Protein AF-A0A258EBC6-F1 (afdb_monomer_lite)

Sequence (250 aa):
ALWIDGKTVDNSVLANYKAEDFDWFFQSGVKANARSERFPQPFQVHLYSPEYFEESFGPNSEMFRPRTNQDTITITQRMVTWMKDISRYPDPTTAFLQKNARYEKLKASPNASNPEVKSEIQRLFDELEEAYAKTPDNRKHRLPKPTPPQTSDSGKITFEPGLSEYVGSYANYQTQIKKSGFFSTLSQEEMRQLEKEFHALESRFAKLPLEEKMQTKRPSFPFAKLNQGNQVIYKKLADLTEEEKKSMVC

Structure (mmCIF, N/CA/C/O backbone):
data_AF-A0A258EBC6-F1
#
_entry.id   AF-A0A258EBC6-F1
#
loop_
_atom_site.group_PDB
_atom_site.id
_atom_site.type_symbol
_atom_site.label_atom_id
_atom_site.label_alt_id
_atom_site.label_comp_id
_atom_site.label_asym_id
_atom_site.label_entity_id
_atom_site.label_seq_id
_atom_site.pdbx_PDB_ins_code
_atom_site.Cartn_x
_atom_site.Cartn_y
_atom_site.Cartn_z
_atom_site.occupancy
_atom_site.B_iso_or_equiv
_atom_site.auth_seq_id
_atom_site.auth_comp_id
_atom_site.auth_asym_id
_atom_site.auth_atom_id
_atom_site.pdbx_PDB_model_num
ATOM 1 N N . ALA A 1 1 ? 3.630 -20.079 -23.103 1.00 86.06 1 ALA A N 1
ATOM 2 C CA . ALA A 1 1 ? 4.355 -20.296 -24.357 1.00 86.06 1 ALA A CA 1
ATOM 3 C C . ALA A 1 1 ? 5.346 -19.172 -24.438 1.00 86.06 1 ALA A C 1
ATOM 5 O O . ALA A 1 1 ? 4.992 -18.063 -24.037 1.00 86.06 1 ALA A O 1
ATOM 6 N N . LEU A 1 2 ? 6.555 -19.470 -24.882 1.00 89.50 2 LEU A N 1
ATOM 7 C CA . LEU A 1 2 ? 7.559 -18.461 -25.140 1.00 89.50 2 LEU A CA 1
ATOM 8 C C . LEU A 1 2 ? 7.609 -18.216 -26.643 1.00 89.50 2 LEU A C 1
ATOM 10 O O . LEU A 1 2 ? 7.609 -19.165 -27.428 1.00 89.50 2 LEU A O 1
ATOM 14 N N . TRP A 1 3 ? 7.619 -16.949 -27.019 1.00 92.88 3 TRP A N 1
ATOM 15 C CA . TRP A 1 3 ? 7.720 -16.506 -28.392 1.00 92.88 3 TRP A CA 1
ATOM 16 C C . TRP A 1 3 ? 8.898 -15.550 -28.512 1.00 92.88 3 TRP A C 1
ATOM 18 O O . TRP A 1 3 ? 9.017 -14.640 -27.697 1.00 92.88 3 TRP A O 1
ATOM 28 N N . ILE A 1 4 ? 9.739 -15.750 -29.519 1.00 93.69 4 ILE A N 1
ATOM 29 C CA . ILE A 1 4 ? 10.788 -14.811 -29.920 1.00 93.69 4 ILE A CA 1
ATOM 30 C C . ILE A 1 4 ? 10.488 -14.434 -31.366 1.00 93.69 4 ILE A C 1
ATOM 32 O O . ILE A 1 4 ? 10.328 -15.325 -32.201 1.00 93.69 4 ILE A O 1
ATOM 36 N N . ASP A 1 5 ? 10.331 -13.142 -31.639 1.00 92.50 5 ASP A N 1
ATOM 37 C CA . ASP A 1 5 ? 10.101 -12.596 -32.983 1.00 92.50 5 ASP A CA 1
ATOM 38 C C . ASP A 1 5 ? 8.970 -13.311 -33.744 1.00 92.50 5 ASP A C 1
ATOM 40 O O . ASP A 1 5 ? 9.115 -13.813 -34.859 1.00 92.50 5 ASP A O 1
ATOM 44 N N . GLY A 1 6 ? 7.830 -13.464 -33.061 1.00 90.00 6 GLY A N 1
ATOM 45 C CA . GLY A 1 6 ? 6.631 -14.107 -33.609 1.00 90.00 6 GLY A CA 1
ATOM 46 C C . GLY A 1 6 ? 6.690 -15.637 -33.708 1.00 90.00 6 GLY A C 1
ATOM 47 O O . GLY A 1 6 ? 5.694 -16.255 -34.086 1.00 90.00 6 GLY A O 1
ATOM 48 N N . LYS A 1 7 ? 7.799 -16.282 -33.320 1.00 93.50 7 LYS A N 1
ATOM 49 C CA . LYS A 1 7 ? 7.978 -17.743 -33.394 1.00 93.50 7 LYS A CA 1
ATOM 50 C C . LYS A 1 7 ? 7.970 -18.380 -32.014 1.00 93.50 7 LYS A C 1
ATOM 52 O O . LYS A 1 7 ? 8.639 -17.911 -31.100 1.00 93.50 7 LYS A O 1
ATOM 57 N N . THR A 1 8 ? 7.229 -19.474 -31.861 1.00 93.25 8 THR A N 1
ATOM 58 C CA . THR A 1 8 ? 7.239 -20.254 -30.618 1.00 93.25 8 THR A CA 1
ATOM 59 C C . THR A 1 8 ? 8.583 -20.955 -30.445 1.00 93.25 8 THR A C 1
ATOM 61 O O . THR A 1 8 ? 9.050 -21.613 -31.374 1.00 93.25 8 THR A O 1
ATOM 64 N N . VAL A 1 9 ? 9.157 -20.876 -29.248 1.00 92.56 9 VAL A N 1
ATOM 65 C CA . VAL A 1 9 ? 10.423 -21.529 -28.898 1.00 92.56 9 VAL A CA 1
ATOM 66 C C . VAL A 1 9 ? 10.327 -22.245 -27.551 1.00 92.56 9 VAL A C 1
ATOM 68 O O . VAL A 1 9 ? 9.478 -21.922 -26.716 1.00 92.56 9 VAL A O 1
ATOM 71 N N . ASP A 1 10 ? 11.223 -23.206 -27.334 1.00 90.19 10 ASP A N 1
ATOM 72 C CA . ASP A 1 10 ? 11.421 -23.825 -26.027 1.00 90.19 10 ASP A CA 1
ATOM 73 C C . ASP A 1 10 ? 12.186 -22.894 -25.085 1.00 90.19 10 ASP A C 1
ATOM 75 O O . ASP A 1 10 ? 13.059 -22.131 -25.498 1.00 90.19 10 ASP A O 1
ATOM 79 N N . ASN A 1 11 ? 11.913 -22.997 -23.783 1.00 86.38 11 ASN A N 1
ATOM 80 C CA . ASN A 1 11 ? 12.573 -22.159 -22.778 1.00 86.38 11 ASN A CA 1
ATOM 81 C C . ASN A 1 11 ? 14.100 -22.335 -22.752 1.00 86.38 11 ASN A C 1
ATOM 83 O O . ASN A 1 11 ? 14.804 -21.410 -22.357 1.00 86.38 11 ASN A O 1
ATOM 87 N N . SER A 1 12 ? 14.616 -23.498 -23.163 1.00 89.12 12 SER A N 1
ATOM 88 C CA . SER A 1 12 ? 16.058 -23.769 -23.232 1.00 89.12 12 SER A CA 1
ATOM 89 C C . SER A 1 12 ? 16.795 -22.813 -24.172 1.00 89.12 12 SER A C 1
ATOM 91 O O . SER A 1 12 ? 17.965 -22.518 -23.943 1.00 89.12 12 SER A O 1
ATOM 93 N N . VAL A 1 13 ? 16.104 -22.278 -25.183 1.00 90.69 13 VAL A N 1
ATOM 94 C CA . VAL A 1 13 ? 16.665 -21.329 -26.152 1.00 90.69 13 VAL A CA 1
ATOM 95 C C . VAL A 1 13 ? 17.112 -20.031 -25.474 1.00 90.69 13 VAL A C 1
ATOM 97 O O . VAL A 1 13 ? 18.090 -19.434 -25.916 1.00 90.69 13 VAL A O 1
ATOM 100 N N . LEU A 1 14 ? 16.479 -19.635 -24.360 1.00 84.38 14 LEU A N 1
ATOM 101 C CA . LEU A 1 14 ? 16.830 -18.420 -23.614 1.00 84.38 14 LEU A CA 1
ATOM 102 C C . LEU A 1 14 ? 18.250 -18.430 -23.045 1.00 84.38 14 LEU A C 1
ATOM 104 O O . LEU A 1 14 ? 18.789 -17.363 -22.787 1.00 84.38 14 LEU A O 1
ATOM 108 N N . ALA A 1 15 ? 18.875 -19.599 -22.873 1.00 89.69 15 ALA A N 1
ATOM 109 C CA . ALA A 1 15 ? 20.257 -19.682 -22.398 1.00 89.69 15 ALA A CA 1
ATOM 110 C C . ALA A 1 15 ? 21.263 -19.012 -23.354 1.00 89.69 15 ALA A C 1
ATOM 112 O O . ALA A 1 15 ? 22.367 -18.670 -22.937 1.00 89.69 15 ALA A O 1
ATOM 113 N N . ASN A 1 16 ? 20.877 -18.817 -24.619 1.00 93.19 16 ASN A N 1
ATOM 114 C CA . ASN A 1 16 ? 21.706 -18.185 -25.643 1.00 93.19 16 ASN A CA 1
ATOM 115 C C . ASN A 1 16 ? 21.486 -16.670 -25.760 1.00 93.19 16 ASN A C 1
ATOM 117 O O . ASN A 1 16 ? 22.153 -16.039 -26.572 1.00 93.19 16 ASN A O 1
ATOM 121 N N . TYR A 1 17 ? 20.561 -16.103 -24.982 1.00 86.12 17 TYR A N 1
ATOM 122 C CA . TYR A 1 17 ? 20.184 -14.696 -25.062 1.00 86.12 17 TYR A CA 1
ATOM 123 C C . TYR A 1 17 ? 20.445 -13.979 -23.743 1.00 86.12 17 TYR A C 1
ATOM 125 O O . TYR A 1 17 ? 20.342 -14.548 -22.653 1.00 86.12 17 TYR A O 1
ATOM 133 N N . LYS A 1 18 ? 20.737 -12.690 -23.847 1.00 83.06 18 LYS A N 1
ATOM 134 C CA . LYS A 1 18 ? 20.784 -11.749 -22.738 1.00 83.06 18 LYS A CA 1
ATOM 135 C C . LYS A 1 18 ? 19.560 -10.842 -22.766 1.00 83.06 18 LYS A C 1
ATOM 137 O O . LYS A 1 18 ? 18.815 -10.778 -23.741 1.00 83.06 18 LYS A O 1
ATOM 142 N N . ALA A 1 19 ? 19.333 -10.131 -21.667 1.00 79.31 19 ALA A N 1
ATOM 143 C CA . ALA A 1 19 ? 18.192 -9.230 -21.563 1.00 79.31 19 ALA A CA 1
ATOM 144 C C . ALA A 1 19 ? 18.291 -8.050 -22.543 1.00 79.31 19 ALA A C 1
ATOM 146 O O . ALA A 1 19 ? 17.256 -7.489 -22.896 1.00 79.31 19 ALA A O 1
ATOM 147 N N . GLU A 1 20 ? 19.504 -7.675 -22.949 1.00 78.50 20 GLU A N 1
ATOM 148 C CA . GLU A 1 20 ? 19.794 -6.590 -23.888 1.00 78.50 20 GLU A CA 1
ATOM 149 C C . GLU A 1 20 ? 19.540 -6.981 -25.349 1.00 78.50 20 GLU A C 1
ATOM 151 O O . GLU A 1 20 ? 19.436 -6.100 -26.192 1.00 78.50 20 GLU A O 1
ATOM 156 N N . ASP A 1 21 ? 19.380 -8.274 -25.646 1.00 85.50 21 ASP A N 1
ATOM 157 C CA . ASP A 1 21 ? 19.069 -8.751 -27.001 1.00 85.50 21 ASP A CA 1
ATOM 158 C C . ASP A 1 21 ? 17.602 -8.491 -27.394 1.00 85.50 21 ASP A C 1
ATOM 160 O O . ASP A 1 21 ? 17.180 -8.814 -28.504 1.00 85.50 21 ASP A O 1
ATOM 164 N N . PHE A 1 22 ? 16.807 -7.925 -26.479 1.00 86.31 22 PHE A N 1
ATOM 165 C CA . PHE A 1 22 ? 15.384 -7.674 -26.669 1.00 86.31 22 PHE A CA 1
ATOM 166 C C . PHE A 1 22 ? 15.009 -6.235 -26.307 1.00 86.31 22 PHE A C 1
ATOM 168 O O . PHE A 1 22 ? 15.056 -5.841 -25.136 1.00 86.31 22 PHE A O 1
ATOM 175 N N . ASP A 1 23 ? 14.503 -5.492 -27.286 1.00 81.12 23 ASP A N 1
ATOM 176 C CA . ASP A 1 23 ? 13.985 -4.134 -27.089 1.00 81.12 23 ASP A CA 1
ATOM 177 C C . ASP A 1 23 ? 12.618 -4.134 -26.411 1.00 81.12 23 ASP A C 1
ATOM 179 O O . ASP A 1 23 ? 12.235 -3.164 -25.752 1.00 81.12 23 ASP A O 1
ATOM 183 N N . TRP A 1 24 ? 11.877 -5.240 -26.523 1.00 78.94 24 TRP A N 1
ATOM 184 C CA . TRP A 1 24 ? 10.537 -5.337 -25.967 1.00 78.94 24 TRP A CA 1
ATOM 185 C C . TRP A 1 24 ? 10.175 -6.762 -25.550 1.00 78.94 24 TRP A C 1
ATOM 187 O O . TRP A 1 24 ? 10.708 -7.751 -26.051 1.00 78.94 24 TRP A O 1
ATOM 197 N N . PHE A 1 25 ? 9.228 -6.875 -24.623 1.00 84.38 25 PHE A N 1
ATOM 198 C CA . PHE A 1 25 ? 8.584 -8.142 -24.297 1.00 84.38 25 PHE A CA 1
ATOM 199 C C . PHE A 1 25 ? 7.078 -7.955 -24.124 1.00 84.38 25 PHE A C 1
ATOM 201 O O . PHE A 1 25 ? 6.580 -6.850 -24.080 1.00 84.38 25 PHE A O 1
ATOM 208 N N . PHE A 1 26 ? 6.290 -9.009 -24.044 1.00 79.12 26 PHE A N 1
ATOM 209 C CA . PHE A 1 26 ? 4.871 -8.890 -23.745 1.00 79.12 26 PHE A CA 1
ATOM 210 C C . PHE A 1 26 ? 4.415 -10.155 -23.053 1.00 79.12 26 PHE A C 1
ATOM 212 O O . PHE A 1 26 ? 4.565 -11.245 -23.597 1.00 79.12 26 PHE A O 1
ATOM 219 N N . GLN A 1 27 ? 3.843 -10.019 -21.861 1.00 80.75 27 GLN A N 1
ATOM 220 C CA . GLN A 1 27 ? 3.283 -11.141 -21.125 1.00 80.75 27 GLN A CA 1
ATOM 221 C C . GLN A 1 27 ? 1.769 -10.988 -21.012 1.00 80.75 27 GLN A C 1
ATOM 223 O O . GLN A 1 27 ? 1.268 -9.949 -20.585 1.00 80.75 27 GLN A O 1
ATOM 228 N N . SER A 1 28 ? 1.031 -12.049 -21.332 1.00 81.44 28 SER A N 1
ATOM 229 C CA . SER A 1 28 ? -0.420 -12.082 -21.145 1.00 81.44 28 SER A CA 1
ATOM 230 C C . SER A 1 28 ? -0.912 -13.413 -20.591 1.00 81.44 28 SER A C 1
ATOM 232 O O . SER A 1 28 ? -0.311 -14.472 -20.788 1.00 81.44 28 SER A O 1
ATOM 234 N N . GLY A 1 29 ? -2.016 -13.347 -19.845 1.00 83.94 29 GLY A N 1
ATOM 235 C CA . GLY A 1 29 ? -2.725 -14.526 -19.363 1.00 83.94 29 GLY A CA 1
ATOM 236 C C . GLY A 1 29 ? -3.501 -15.202 -20.491 1.00 83.94 29 GLY A C 1
ATOM 237 O O . GLY A 1 29 ? -4.226 -14.547 -21.236 1.00 83.94 29 GLY A O 1
ATOM 238 N N . VAL A 1 30 ? -3.391 -16.524 -20.580 1.00 85.62 30 VAL A N 1
ATOM 239 C CA . VAL A 1 30 ? -4.144 -17.363 -21.515 1.00 85.62 30 VAL A CA 1
ATOM 240 C C . VAL A 1 30 ? -5.349 -17.936 -20.772 1.00 85.62 30 VAL A C 1
ATOM 242 O O . VAL A 1 30 ? -5.200 -18.660 -19.778 1.00 85.62 30 VAL A O 1
ATOM 245 N N . LYS A 1 31 ? -6.562 -17.606 -21.229 1.00 85.62 31 LYS A N 1
ATOM 246 C CA . LYS A 1 31 ? -7.809 -18.133 -20.648 1.00 85.62 31 LYS A CA 1
ATOM 247 C C . LYS A 1 31 ? -7.882 -19.651 -20.815 1.00 85.62 31 LYS A C 1
ATOM 249 O O . LYS A 1 31 ? -7.346 -20.187 -21.777 1.00 85.62 31 LYS A O 1
ATOM 254 N N . ALA A 1 32 ? -8.554 -20.340 -19.891 1.00 89.81 32 ALA A N 1
ATOM 255 C CA . ALA A 1 32 ? -8.614 -21.805 -19.871 1.00 89.81 32 ALA A CA 1
ATOM 256 C C . ALA A 1 32 ? -9.098 -22.413 -21.201 1.00 89.81 32 ALA A C 1
ATOM 258 O O . ALA A 1 32 ? -8.539 -23.403 -21.653 1.00 89.81 32 ALA A O 1
ATOM 259 N N . ASN A 1 33 ? -10.065 -21.773 -21.862 1.00 91.31 33 ASN A N 1
ATOM 260 C CA . ASN A 1 33 ? -10.618 -22.203 -23.148 1.00 91.31 33 ASN A CA 1
ATOM 261 C C . ASN A 1 33 ? -9.701 -21.952 -24.363 1.00 91.31 33 ASN A C 1
ATOM 263 O O . ASN A 1 33 ? -10.009 -22.427 -25.448 1.00 91.31 33 ASN A O 1
ATOM 267 N N . ALA A 1 34 ? -8.613 -21.193 -24.203 1.00 85.50 34 ALA A N 1
ATOM 268 C CA . ALA A 1 34 ? -7.622 -20.920 -25.248 1.00 85.50 34 ALA A CA 1
ATOM 269 C C . ALA A 1 34 ? -6.330 -21.744 -25.070 1.00 85.50 34 ALA A C 1
ATOM 271 O O . ALA A 1 34 ? -5.368 -21.561 -25.813 1.00 85.50 34 ALA A O 1
ATOM 272 N N . ARG A 1 35 ? -6.289 -22.630 -24.066 1.00 92.62 35 ARG A N 1
ATOM 273 C CA . ARG A 1 35 ? -5.168 -23.544 -23.818 1.00 92.62 35 ARG A CA 1
ATOM 274 C C . ARG A 1 35 ? -5.396 -24.836 -24.590 1.00 92.62 35 ARG A C 1
ATOM 276 O O . ARG A 1 35 ? -6.522 -25.316 -24.679 1.00 92.62 35 ARG A O 1
ATOM 283 N N . SER A 1 36 ? -4.323 -25.400 -25.123 1.00 90.62 36 SER A N 1
ATOM 284 C CA . SER A 1 36 ? -4.338 -26.674 -25.845 1.00 90.62 36 SER A CA 1
ATOM 285 C C . SER A 1 36 ? -3.335 -27.642 -25.232 1.00 90.62 36 SER A C 1
ATOM 287 O O . SER A 1 36 ? -2.522 -27.245 -24.401 1.00 90.62 36 SER A O 1
ATOM 289 N N . GLU A 1 37 ? -3.350 -28.902 -25.663 1.00 89.38 37 GLU A N 1
ATOM 290 C CA . GLU A 1 37 ? -2.349 -29.893 -25.243 1.00 89.38 37 GLU A CA 1
ATOM 291 C C . GLU A 1 37 ? -0.919 -29.434 -25.568 1.00 89.38 37 GLU A C 1
ATOM 293 O O . GLU A 1 37 ? -0.007 -29.591 -24.762 1.00 89.38 37 GLU A O 1
ATOM 298 N N . ARG A 1 38 ? -0.744 -28.758 -26.710 1.00 87.19 38 ARG A N 1
ATOM 299 C CA . ARG A 1 38 ? 0.530 -28.152 -27.116 1.00 87.19 38 ARG A CA 1
ATOM 300 C C . ARG A 1 38 ? 0.898 -26.915 -26.290 1.00 87.19 38 ARG A C 1
ATOM 302 O O . ARG A 1 38 ? 2.076 -26.622 -26.119 1.00 87.19 38 ARG A O 1
ATOM 309 N N . PHE A 1 39 ? -0.091 -26.173 -25.793 1.00 89.31 39 PHE A N 1
ATOM 310 C CA . PHE A 1 39 ? 0.099 -24.931 -25.042 1.00 89.31 39 PHE A CA 1
ATOM 311 C C . PHE A 1 39 ? -0.750 -24.909 -23.760 1.00 89.31 39 PHE A C 1
ATOM 313 O O . PHE A 1 39 ? -1.681 -24.102 -23.653 1.00 89.31 39 PHE A O 1
ATOM 320 N N . PRO A 1 40 ? -0.445 -25.773 -22.772 1.00 88.88 40 PRO A N 1
ATOM 321 C CA . PRO A 1 40 ? -1.291 -25.954 -21.591 1.00 88.88 40 PRO A CA 1
ATOM 322 C C . PRO A 1 40 ? -1.120 -24.840 -20.550 1.00 88.88 40 PRO A C 1
ATOM 324 O O . PRO A 1 40 ? -1.917 -24.701 -19.622 1.00 88.88 40 PRO A O 1
ATOM 327 N N . GLN A 1 41 ? -0.059 -24.047 -20.667 1.00 86.06 41 GLN A N 1
ATOM 328 C CA . GLN A 1 41 ? 0.324 -23.067 -19.661 1.00 86.06 41 GLN A CA 1
ATOM 329 C C . GLN A 1 41 ? -0.633 -21.856 -19.573 1.00 86.06 41 GLN A C 1
ATOM 331 O O . GLN A 1 41 ? -1.173 -21.399 -20.583 1.00 86.06 41 GLN A O 1
ATOM 336 N N . PRO A 1 42 ? -0.787 -21.259 -18.377 1.00 87.50 42 PRO A N 1
ATOM 337 C CA . PRO A 1 42 ? -1.703 -20.143 -18.140 1.00 87.50 42 PRO A CA 1
ATOM 338 C C . PRO A 1 42 ? -1.202 -18.779 -18.625 1.00 87.50 42 PRO A C 1
ATOM 340 O O . PRO A 1 42 ? -1.961 -17.815 -18.561 1.00 87.50 42 PRO A O 1
ATOM 343 N N . PHE A 1 43 ? 0.041 -18.682 -19.100 1.00 86.81 43 PHE A N 1
ATOM 344 C CA . PHE A 1 43 ? 0.646 -17.434 -19.563 1.00 86.81 43 PHE A CA 1
ATOM 345 C C . PHE A 1 43 ? 1.411 -17.631 -20.871 1.00 86.81 43 PHE A C 1
ATOM 347 O O . PHE A 1 43 ? 1.982 -18.694 -21.139 1.00 86.81 43 PHE A O 1
ATOM 354 N N . GLN A 1 44 ? 1.467 -16.575 -21.668 1.00 87.56 44 GLN A N 1
ATOM 355 C CA . GLN A 1 44 ? 2.345 -16.475 -22.823 1.00 87.56 44 GLN A CA 1
ATOM 356 C C . GLN A 1 44 ? 3.237 -15.249 -22.703 1.00 87.56 44 GLN A C 1
ATOM 358 O O . GLN A 1 44 ? 2.819 -14.234 -22.146 1.00 87.56 44 GLN A O 1
ATOM 363 N N . VAL A 1 45 ? 4.464 -15.385 -23.195 1.00 88.50 45 VAL A N 1
ATOM 364 C CA . VAL A 1 45 ? 5.495 -14.353 -23.203 1.00 88.50 45 VAL A CA 1
ATOM 365 C C . VAL A 1 45 ? 5.998 -14.223 -24.629 1.00 88.50 45 VAL A C 1
ATOM 367 O O . VAL A 1 45 ? 6.336 -15.227 -25.246 1.00 88.50 45 VAL A O 1
ATOM 370 N N . HIS A 1 46 ? 6.043 -13.000 -25.131 1.00 89.25 46 HIS A N 1
ATOM 371 C CA . HIS A 1 46 ? 6.650 -12.635 -26.400 1.00 89.25 46 HIS A CA 1
ATOM 372 C C . HIS A 1 46 ? 7.875 -11.779 -26.109 1.00 89.25 46 HIS A C 1
ATOM 374 O O . HIS A 1 46 ? 7.811 -10.919 -25.240 1.00 89.25 46 HIS A O 1
ATOM 380 N N . LEU A 1 47 ? 8.969 -12.025 -26.805 1.00 89.12 47 LEU A N 1
ATOM 381 C CA . LEU A 1 47 ? 10.205 -11.258 -26.775 1.00 89.12 47 LEU A CA 1
ATOM 382 C C . LEU A 1 47 ? 10.447 -10.747 -28.194 1.00 89.12 47 LEU A C 1
ATOM 384 O O . LEU A 1 47 ? 10.210 -11.486 -29.152 1.00 89.12 47 LEU A O 1
ATOM 388 N N . TYR A 1 48 ? 10.865 -9.493 -28.311 1.00 87.94 48 TYR A N 1
ATOM 389 C CA . TYR A 1 48 ? 11.078 -8.818 -29.586 1.00 87.94 48 TYR A CA 1
ATOM 390 C C . TYR A 1 48 ? 12.518 -8.330 -29.631 1.00 87.94 48 TYR A C 1
ATOM 392 O O . TYR A 1 48 ? 12.928 -7.544 -28.770 1.00 87.94 48 TYR A O 1
ATOM 400 N N . SER A 1 49 ? 13.274 -8.810 -30.612 1.00 89.50 49 SER A N 1
ATOM 401 C CA . SER A 1 49 ? 14.576 -8.251 -30.957 1.00 89.50 49 SER A CA 1
ATOM 402 C C . SER A 1 49 ? 14.419 -6.823 -31.501 1.00 89.50 49 SER A C 1
ATOM 404 O O . SER A 1 49 ? 13.322 -6.457 -31.935 1.00 89.50 49 SER A O 1
ATOM 406 N N . PRO A 1 50 ? 15.484 -6.005 -31.493 1.00 83.81 50 PRO A N 1
ATOM 407 C CA . PRO A 1 50 ? 15.432 -4.643 -32.023 1.00 83.81 50 PRO A CA 1
ATOM 408 C C . PRO A 1 50 ? 14.911 -4.572 -33.462 1.00 83.81 50 PRO A C 1
ATOM 410 O O . PRO A 1 50 ? 13.998 -3.809 -33.762 1.00 83.81 50 PRO A O 1
ATOM 413 N N . GLU A 1 51 ? 15.436 -5.431 -34.341 1.00 86.62 51 GLU A N 1
ATOM 414 C CA . GLU A 1 51 ? 15.049 -5.474 -35.756 1.00 86.62 51 GLU A CA 1
ATOM 415 C C . GLU A 1 51 ? 13.570 -5.833 -35.923 1.00 86.62 51 GLU A C 1
ATOM 417 O O . GLU A 1 51 ? 12.841 -5.171 -36.658 1.00 86.62 51 GLU A O 1
ATOM 422 N N . TYR A 1 52 ? 13.104 -6.852 -35.199 1.00 87.19 52 TYR A N 1
ATOM 423 C CA . TYR A 1 52 ? 11.722 -7.304 -35.301 1.00 87.19 52 TYR A CA 1
ATOM 424 C C . TYR A 1 52 ? 10.734 -6.341 -34.629 1.00 87.19 52 TYR A C 1
ATOM 426 O O . TYR A 1 52 ? 9.593 -6.210 -35.075 1.00 87.19 52 TYR A O 1
ATOM 434 N N . PHE A 1 53 ? 11.146 -5.657 -33.558 1.00 84.31 53 PHE A N 1
ATOM 435 C CA . PHE A 1 53 ? 10.363 -4.591 -32.934 1.00 84.31 53 PHE A CA 1
ATOM 436 C C . PHE A 1 53 ? 10.169 -3.427 -33.908 1.00 84.31 53 PHE A C 1
ATOM 438 O O . PHE A 1 53 ? 9.040 -2.984 -34.122 1.00 84.31 53 PHE A O 1
ATOM 445 N N . GLU A 1 54 ? 11.254 -2.990 -34.540 1.00 81.56 54 GLU A N 1
ATOM 446 C CA . GLU A 1 54 ? 11.248 -1.939 -35.551 1.00 81.56 54 GLU A CA 1
ATOM 447 C C . GLU A 1 54 ? 10.372 -2.318 -36.755 1.00 81.56 54 GLU A C 1
ATOM 449 O O . GLU A 1 54 ? 9.532 -1.531 -37.181 1.00 81.56 54 GLU A O 1
ATOM 454 N N . GLU A 1 55 ? 10.480 -3.550 -37.259 1.00 85.50 55 GLU A N 1
ATOM 455 C CA . GLU A 1 55 ? 9.625 -4.052 -38.342 1.00 85.50 55 GLU A CA 1
ATOM 456 C C . GLU A 1 55 ? 8.141 -4.113 -37.934 1.00 85.50 55 GLU A C 1
ATOM 458 O O . GLU A 1 55 ? 7.258 -3.730 -38.704 1.00 85.50 55 GLU A O 1
ATOM 463 N N . SER A 1 56 ? 7.855 -4.585 -36.716 1.00 82.06 56 SER A N 1
ATOM 464 C CA . SER A 1 56 ? 6.484 -4.818 -36.241 1.00 82.06 56 SER A CA 1
ATOM 465 C C . SER A 1 56 ? 5.751 -3.538 -35.836 1.00 82.06 56 SER A C 1
ATOM 467 O O . SER A 1 56 ? 4.524 -3.478 -35.947 1.00 82.06 56 SER A O 1
ATOM 469 N N . PHE A 1 57 ? 6.471 -2.538 -35.318 1.00 80.12 57 PHE A N 1
ATOM 470 C CA . PHE A 1 57 ? 5.880 -1.352 -34.689 1.00 80.12 57 PHE A CA 1
ATOM 471 C C . PHE A 1 57 ? 6.368 -0.020 -35.286 1.00 80.12 57 PHE A C 1
ATOM 473 O O . PHE A 1 57 ? 5.648 0.977 -35.204 1.00 80.12 57 P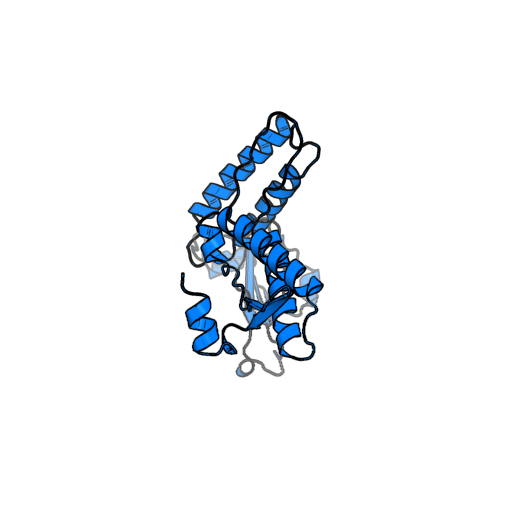HE A O 1
ATOM 480 N N . GLY A 1 58 ? 7.530 -0.000 -35.940 1.00 70.38 58 GLY A N 1
ATOM 481 C CA . GLY A 1 58 ? 8.118 1.170 -36.593 1.00 70.38 58 GLY A CA 1
ATOM 482 C C . GLY A 1 58 ? 8.955 2.079 -35.675 1.00 70.38 58 GLY A C 1
ATOM 483 O O . GLY A 1 58 ? 8.802 2.041 -34.449 1.00 70.38 58 GLY A O 1
ATOM 484 N N . PRO A 1 59 ? 9.741 3.004 -36.266 1.00 55.62 59 PRO A N 1
ATOM 485 C CA . PRO A 1 59 ? 10.764 3.805 -35.564 1.00 55.62 59 PRO A CA 1
ATOM 486 C C . PRO A 1 59 ? 10.189 4.827 -34.589 1.00 55.62 59 PRO A C 1
ATOM 488 O O . PRO A 1 59 ? 10.894 5.384 -33.750 1.00 55.62 59 PRO A O 1
ATOM 491 N N . ASN A 1 60 ? 8.895 5.111 -34.731 1.00 54.34 60 ASN A N 1
ATOM 492 C CA . ASN A 1 60 ? 8.164 6.131 -33.990 1.00 54.34 60 ASN A CA 1
ATOM 493 C C . ASN A 1 60 ? 6.917 5.550 -33.313 1.00 54.34 60 ASN A C 1
ATOM 495 O O . ASN A 1 60 ? 5.945 6.274 -33.101 1.00 54.34 60 ASN A O 1
ATOM 499 N N . SER A 1 61 ? 6.902 4.246 -33.019 1.00 56.28 61 SER A N 1
ATOM 500 C CA . SER A 1 61 ? 5.778 3.630 -32.316 1.00 56.28 61 SER A CA 1
ATOM 501 C C . SER A 1 61 ? 5.512 4.344 -30.984 1.00 56.28 61 SER A C 1
ATOM 503 O O . SER A 1 61 ? 6.298 4.259 -30.040 1.00 56.28 61 SER A O 1
ATOM 505 N N . GLU A 1 62 ? 4.372 5.034 -30.876 1.00 47.78 62 GLU A N 1
ATOM 506 C CA . GLU A 1 62 ? 3.880 5.573 -29.597 1.00 47.78 62 GLU A CA 1
ATOM 507 C C . GLU A 1 62 ? 3.432 4.455 -28.642 1.00 47.78 62 GLU A C 1
ATOM 509 O O . GLU A 1 62 ? 3.298 4.665 -27.430 1.00 47.78 62 GLU A O 1
ATOM 514 N N . MET A 1 63 ? 3.233 3.246 -29.178 1.00 48.34 63 MET A N 1
ATOM 515 C CA . MET A 1 63 ? 3.034 2.025 -28.412 1.00 48.34 63 MET A CA 1
ATOM 516 C C . MET A 1 63 ? 4.382 1.599 -27.828 1.00 48.34 63 MET A C 1
ATOM 518 O O . MET A 1 63 ? 5.039 0.682 -28.309 1.00 48.34 63 MET A O 1
ATOM 522 N N . PHE A 1 64 ? 4.706 2.268 -26.721 1.00 58.50 64 PHE A N 1
ATOM 523 C CA . PHE A 1 64 ? 5.714 1.927 -25.727 1.00 58.50 64 PHE A CA 1
ATOM 524 C C . PHE A 1 64 ? 7.184 2.190 -26.105 1.00 58.50 64 PHE A C 1
ATOM 526 O O . PHE A 1 64 ? 7.653 1.883 -27.191 1.00 58.50 64 PHE A O 1
ATOM 533 N N . ARG A 1 65 ? 7.930 2.785 -25.162 1.00 59.72 65 ARG A N 1
ATOM 534 C CA . ARG A 1 65 ? 9.341 3.156 -25.353 1.00 59.72 65 ARG A CA 1
ATOM 535 C C . ARG A 1 65 ? 10.218 1.892 -25.411 1.00 59.72 65 ARG A C 1
ATOM 537 O O . ARG A 1 65 ? 10.075 1.080 -24.491 1.00 59.72 65 ARG A O 1
ATOM 544 N N . PRO A 1 66 ? 11.127 1.756 -26.398 1.00 62.62 66 PRO A N 1
ATOM 545 C CA . PRO A 1 66 ? 12.057 0.632 -26.464 1.00 62.62 66 PRO A CA 1
ATOM 546 C C . PRO A 1 66 ? 12.926 0.578 -25.204 1.00 62.62 66 PRO A C 1
ATOM 548 O O . PRO A 1 66 ? 13.235 1.612 -24.596 1.00 62.62 66 PRO A O 1
ATOM 551 N N . ARG A 1 67 ? 13.268 -0.640 -24.776 1.00 63.50 67 ARG A N 1
ATOM 552 C CA . ARG A 1 67 ? 14.124 -0.862 -23.609 1.00 63.50 67 ARG A CA 1
ATOM 553 C C . ARG A 1 67 ? 15.527 -0.329 -23.871 1.00 63.50 67 ARG A C 1
ATOM 555 O O . ARG A 1 67 ? 16.039 -0.346 -24.981 1.00 63.50 67 ARG A O 1
ATOM 562 N N . THR A 1 68 ? 16.157 0.146 -22.811 1.00 63.62 68 THR A N 1
ATOM 563 C CA . THR A 1 68 ? 17.569 0.517 -22.796 1.00 63.62 68 THR A CA 1
ATOM 564 C C . THR A 1 68 ? 18.397 -0.630 -22.230 1.00 63.62 68 THR A C 1
ATOM 566 O O . THR A 1 68 ? 17.890 -1.485 -21.502 1.00 63.62 68 THR A O 1
ATOM 569 N N . ASN A 1 69 ? 19.708 -0.594 -22.465 1.00 62.31 69 ASN A N 1
ATOM 570 C CA . ASN A 1 69 ? 20.687 -1.506 -21.857 1.00 62.31 69 ASN A CA 1
ATOM 571 C C . ASN A 1 69 ? 20.707 -1.486 -20.317 1.00 62.31 69 ASN A C 1
ATOM 573 O O . ASN A 1 69 ? 21.445 -2.242 -19.693 1.00 62.31 69 ASN A O 1
ATOM 577 N N . GLN A 1 70 ? 19.952 -0.584 -19.696 1.00 56.56 70 GLN A N 1
ATOM 578 C CA . GLN A 1 70 ? 19.848 -0.497 -18.259 1.00 56.56 70 GLN A CA 1
ATOM 579 C C . GLN A 1 70 ? 18.621 -1.244 -17.701 1.00 56.56 70 GLN A C 1
ATOM 581 O O . GLN A 1 70 ? 18.580 -1.523 -16.505 1.00 56.56 70 GLN A O 1
ATOM 586 N N . ASP A 1 71 ? 17.637 -1.576 -18.536 1.00 56.91 71 ASP A N 1
ATOM 587 C CA . ASP A 1 71 ? 16.393 -2.220 -18.117 1.00 56.91 71 ASP A CA 1
ATOM 588 C C . ASP A 1 71 ? 16.558 -3.736 -17.943 1.00 56.91 71 ASP A C 1
ATOM 590 O O . ASP A 1 71 ? 17.221 -4.393 -18.739 1.00 56.91 71 ASP A O 1
ATOM 594 N N . THR A 1 72 ? 15.860 -4.335 -16.978 1.00 60.03 72 THR A N 1
ATOM 595 C CA . THR A 1 72 ? 15.800 -5.798 -16.783 1.00 60.03 72 THR A CA 1
ATOM 596 C C . THR A 1 72 ? 14.440 -6.393 -17.186 1.00 60.03 72 THR A C 1
ATOM 598 O O . THR A 1 72 ? 13.393 -5.769 -16.997 1.00 60.03 72 THR A O 1
ATOM 601 N N . ILE A 1 73 ? 14.424 -7.618 -17.737 1.00 64.75 73 ILE A N 1
ATOM 602 C CA . ILE A 1 73 ? 13.183 -8.388 -17.958 1.00 64.75 73 ILE A CA 1
ATOM 603 C C . ILE A 1 73 ? 12.931 -9.263 -16.731 1.00 64.75 73 ILE A C 1
ATOM 605 O O . ILE A 1 73 ? 13.696 -10.185 -16.458 1.00 64.75 73 ILE A O 1
ATOM 609 N N . THR A 1 74 ? 11.828 -9.024 -16.019 1.00 61.72 74 THR A N 1
ATOM 610 C CA . THR A 1 74 ? 11.368 -9.916 -14.943 1.00 61.72 74 THR A CA 1
ATOM 611 C C . THR A 1 74 ? 10.022 -10.530 -15.315 1.00 61.72 74 THR A C 1
ATOM 613 O O . THR A 1 74 ? 8.999 -9.847 -15.328 1.00 61.72 74 THR A O 1
ATOM 616 N N . ILE A 1 75 ? 10.009 -11.836 -15.588 1.00 63.16 75 ILE A N 1
ATOM 617 C CA . ILE A 1 75 ? 8.786 -12.594 -15.885 1.00 63.16 75 ILE A CA 1
ATOM 618 C C . ILE A 1 75 ? 8.177 -13.055 -14.555 1.00 63.16 75 ILE A C 1
ATOM 620 O O . ILE A 1 75 ? 8.788 -13.836 -13.828 1.00 63.16 75 ILE A O 1
ATOM 624 N N . THR A 1 76 ? 6.974 -12.583 -14.213 1.00 57.38 76 THR A N 1
ATOM 625 C CA . THR A 1 76 ? 6.301 -12.948 -12.948 1.00 57.38 76 THR A CA 1
ATOM 626 C C . THR A 1 76 ? 5.000 -13.698 -13.207 1.00 57.38 76 THR A C 1
ATOM 628 O O . THR A 1 76 ? 4.346 -13.489 -14.219 1.00 57.38 76 THR A O 1
ATOM 631 N N . GLN A 1 77 ? 4.553 -14.546 -12.278 1.00 55.44 77 GLN A N 1
ATOM 632 C CA . GLN A 1 77 ? 3.265 -15.253 -12.406 1.00 55.44 77 GLN A CA 1
ATOM 633 C C . GLN A 1 77 ? 2.033 -14.360 -12.148 1.00 55.44 77 GLN A C 1
ATOM 635 O O . GLN A 1 77 ? 0.906 -14.853 -12.090 1.00 55.44 77 GLN A O 1
ATOM 640 N N . ARG A 1 78 ? 2.212 -13.047 -11.949 1.00 53.69 78 ARG A N 1
ATOM 641 C CA . ARG A 1 78 ? 1.104 -12.123 -11.683 1.00 53.69 78 ARG A CA 1
ATOM 642 C C . ARG A 1 78 ? 0.479 -11.669 -13.007 1.00 53.69 78 ARG A C 1
ATOM 644 O O . ARG A 1 78 ? 1.188 -11.396 -13.968 1.00 53.69 78 ARG A O 1
ATOM 651 N N . MET A 1 79 ? -0.852 -11.557 -13.056 1.00 46.25 79 MET A N 1
ATOM 652 C CA . MET A 1 79 ? -1.578 -10.958 -14.187 1.00 46.25 79 MET A CA 1
ATOM 653 C C . MET A 1 79 ? -1.307 -9.446 -14.249 1.00 46.25 79 MET A C 1
ATOM 655 O O . MET A 1 79 ? -2.141 -8.656 -13.812 1.00 46.25 79 MET A O 1
ATOM 659 N N . VAL A 1 80 ? -0.133 -9.023 -14.721 1.00 48.75 80 VAL A N 1
ATOM 660 C CA . VAL A 1 80 ? 0.205 -7.597 -14.807 1.00 48.75 80 VAL A CA 1
ATOM 661 C C . VAL A 1 80 ? 0.760 -7.265 -16.184 1.00 48.75 80 VAL A C 1
ATOM 663 O O . VAL A 1 80 ? 1.869 -7.649 -16.536 1.00 48.75 80 VAL A O 1
ATOM 666 N N . THR A 1 81 ? -0.020 -6.512 -16.951 1.00 48.44 81 THR A N 1
ATOM 667 C CA . THR A 1 81 ? 0.405 -5.772 -18.140 1.00 48.44 81 THR A CA 1
ATOM 668 C C . THR A 1 81 ? 0.979 -4.427 -17.701 1.00 48.44 81 THR A C 1
ATOM 670 O O . THR A 1 81 ? 0.291 -3.425 -17.806 1.00 48.44 81 THR A O 1
ATOM 673 N N . TRP A 1 82 ? 2.210 -4.374 -17.180 1.00 40.81 82 TRP A N 1
ATOM 674 C CA . TRP A 1 82 ? 2.962 -3.110 -17.105 1.00 40.81 82 TRP A CA 1
ATOM 675 C C . TRP A 1 82 ? 4.463 -3.359 -17.258 1.00 40.81 82 TRP A C 1
ATOM 677 O O . TRP A 1 82 ? 5.052 -4.156 -16.533 1.00 40.81 82 TRP A O 1
ATOM 687 N N . MET A 1 83 ? 5.054 -2.657 -18.224 1.00 51.28 83 MET A N 1
ATOM 688 C CA . MET A 1 83 ? 6.428 -2.803 -18.691 1.00 51.28 83 MET A CA 1
ATOM 689 C C . MET A 1 83 ? 7.252 -1.550 -18.411 1.00 51.28 83 MET A C 1
ATOM 691 O O . MET A 1 83 ? 7.336 -0.649 -19.242 1.00 51.28 83 MET A O 1
ATOM 695 N N . LYS A 1 84 ? 7.858 -1.504 -17.228 1.00 42.19 84 LYS A N 1
ATOM 696 C CA . LYS A 1 84 ? 9.078 -0.745 -16.920 1.00 42.19 84 LYS A CA 1
ATOM 697 C C . LYS A 1 84 ? 9.848 -1.553 -15.883 1.00 42.19 84 LYS A C 1
ATOM 699 O O . LYS A 1 84 ? 9.215 -2.258 -15.097 1.00 42.19 84 LYS A O 1
ATOM 704 N N . ASP A 1 85 ? 11.176 -1.472 -15.893 1.00 44.47 85 ASP A N 1
ATOM 705 C CA . ASP A 1 85 ? 12.013 -2.120 -14.884 1.00 44.47 85 ASP A CA 1
ATOM 706 C C . ASP A 1 85 ? 11.532 -1.725 -13.474 1.00 44.47 85 ASP A C 1
ATOM 708 O O . ASP A 1 85 ? 11.691 -0.583 -13.038 1.00 44.47 85 ASP A O 1
ATOM 712 N N . ILE A 1 86 ? 10.920 -2.679 -12.769 1.00 42.66 86 ILE A N 1
ATOM 713 C CA . ILE A 1 86 ? 10.345 -2.510 -11.427 1.00 42.66 86 ILE A CA 1
ATOM 714 C C . ILE A 1 86 ? 11.398 -2.194 -10.356 1.00 42.66 86 ILE A C 1
ATOM 716 O O . ILE A 1 86 ? 11.033 -1.726 -9.278 1.00 42.66 86 ILE A O 1
ATOM 720 N N . SER A 1 87 ? 12.688 -2.412 -10.637 1.00 42.19 87 SER A N 1
ATOM 721 C CA . SER A 1 87 ? 13.790 -2.016 -9.752 1.00 42.19 87 SER A CA 1
ATOM 722 C C . SER A 1 87 ? 14.193 -0.543 -9.920 1.00 42.19 87 SER A C 1
ATOM 724 O O . SER A 1 87 ? 14.680 0.065 -8.968 1.00 42.19 87 SER A O 1
ATOM 726 N N . ARG A 1 88 ? 13.944 0.054 -11.096 1.00 41.69 88 ARG A N 1
ATOM 727 C CA . ARG A 1 88 ? 14.298 1.451 -11.438 1.00 41.69 88 ARG A CA 1
ATOM 728 C C . ARG A 1 88 ? 13.118 2.409 -11.398 1.00 41.69 88 ARG A C 1
ATOM 730 O O . ARG A 1 88 ? 13.274 3.580 -11.068 1.00 41.69 88 ARG A O 1
ATOM 737 N N . TYR A 1 89 ? 11.937 1.900 -11.716 1.00 42.28 89 TYR A N 1
ATOM 738 C CA . TYR A 1 89 ? 10.667 2.593 -11.604 1.00 42.28 89 TYR A CA 1
ATOM 739 C C . TYR A 1 89 ? 9.710 1.683 -10.846 1.00 42.28 89 TYR A C 1
ATOM 741 O O . TYR A 1 89 ? 8.861 1.032 -11.464 1.00 42.28 89 TYR A O 1
ATOM 749 N N . PRO A 1 90 ? 9.821 1.623 -9.506 1.00 53.16 90 PRO A N 1
ATOM 750 C CA . PRO A 1 90 ? 8.703 1.153 -8.706 1.00 53.16 90 PRO A CA 1
ATOM 751 C C . PRO A 1 90 ? 7.432 1.853 -9.207 1.00 53.16 90 PRO A C 1
ATOM 753 O O . PRO A 1 90 ? 7.481 3.029 -9.588 1.00 53.16 90 PRO A O 1
ATOM 756 N N . ASP A 1 91 ? 6.306 1.136 -9.278 1.00 63.91 91 ASP A N 1
ATOM 757 C CA . ASP A 1 91 ? 5.039 1.751 -9.681 1.00 63.91 91 ASP A CA 1
ATOM 758 C C . ASP A 1 91 ? 4.840 3.061 -8.893 1.00 63.91 91 ASP A C 1
ATOM 760 O O . ASP A 1 91 ? 5.329 3.148 -7.768 1.00 63.91 91 ASP A O 1
ATOM 764 N N . PRO A 1 92 ? 4.183 4.106 -9.429 1.00 69.75 92 PRO A N 1
ATOM 765 C CA . PRO A 1 92 ? 4.163 5.418 -8.774 1.00 69.75 92 PRO A CA 1
ATOM 766 C C . PRO A 1 92 ? 3.742 5.371 -7.297 1.00 69.75 92 PRO A C 1
ATOM 768 O O . PRO A 1 92 ? 4.180 6.206 -6.510 1.00 69.75 92 PRO A O 1
ATOM 771 N N . THR A 1 93 ? 2.943 4.369 -6.911 1.00 69.25 93 THR A N 1
ATOM 772 C CA . THR A 1 93 ? 2.598 4.087 -5.520 1.00 69.25 93 THR A CA 1
ATOM 773 C C . THR A 1 93 ? 3.780 3.487 -4.755 1.00 69.25 93 THR A C 1
ATOM 775 O O . THR A 1 93 ? 4.152 4.032 -3.724 1.00 69.25 93 THR A O 1
ATOM 778 N N . THR A 1 94 ? 4.439 2.440 -5.243 1.00 71.31 94 THR A N 1
ATOM 779 C CA . THR A 1 94 ? 5.666 1.902 -4.628 1.00 71.31 94 THR A CA 1
ATOM 780 C C . THR A 1 94 ? 6.816 2.914 -4.609 1.00 71.31 94 THR A C 1
ATOM 782 O O . THR A 1 94 ? 7.530 2.982 -3.612 1.00 71.31 94 THR A O 1
ATOM 785 N N . ALA A 1 95 ? 6.977 3.750 -5.640 1.00 70.62 95 ALA A N 1
ATOM 786 C CA . ALA A 1 95 ? 7.992 4.806 -5.692 1.00 70.62 95 ALA A CA 1
ATOM 787 C C . ALA A 1 95 ? 7.778 5.807 -4.561 1.00 70.62 95 ALA A C 1
ATOM 789 O O . ALA A 1 95 ? 8.702 6.152 -3.821 1.00 70.62 95 ALA A O 1
ATOM 790 N N . PHE A 1 96 ? 6.521 6.220 -4.404 1.00 82.50 96 PHE A N 1
ATOM 791 C CA . PHE A 1 96 ? 6.088 7.064 -3.311 1.00 82.50 96 PHE A CA 1
ATOM 792 C C . PHE A 1 96 ? 6.327 6.385 -1.958 1.00 82.50 96 PHE A C 1
ATOM 794 O O . PHE A 1 96 ? 6.926 6.988 -1.078 1.00 82.50 96 PHE A O 1
ATOM 801 N N . LEU A 1 97 ? 5.924 5.122 -1.790 1.00 77.38 97 LEU A N 1
ATOM 802 C CA . LEU A 1 97 ? 6.060 4.390 -0.527 1.00 77.38 97 LEU A CA 1
ATOM 803 C C . LEU A 1 97 ? 7.523 4.170 -0.124 1.00 77.38 97 LEU A C 1
ATOM 805 O O . LEU A 1 97 ? 7.852 4.322 1.048 1.00 77.38 97 LEU A O 1
ATOM 809 N N . GLN A 1 98 ? 8.412 3.858 -1.068 1.00 75.25 98 GLN A N 1
ATOM 810 C CA . GLN A 1 98 ? 9.848 3.718 -0.807 1.00 75.25 98 GLN A CA 1
ATOM 811 C C . GLN A 1 98 ? 10.478 5.056 -0.415 1.00 75.25 98 GLN A C 1
ATOM 813 O O . GLN A 1 98 ? 11.234 5.125 0.558 1.00 75.25 98 GLN A O 1
ATOM 818 N N . LYS A 1 99 ? 10.134 6.133 -1.132 1.00 79.69 99 LYS A N 1
ATOM 819 C CA . LYS A 1 99 ? 10.593 7.485 -0.803 1.00 79.69 99 LYS A CA 1
ATOM 820 C C . LYS A 1 99 ? 10.069 7.929 0.566 1.00 79.69 99 LYS A C 1
ATOM 822 O O . LYS A 1 99 ? 10.844 8.434 1.373 1.00 79.69 99 LYS A O 1
ATOM 827 N N . ASN A 1 100 ? 8.805 7.640 0.871 1.00 82.81 100 ASN A N 1
ATOM 828 C CA . ASN A 1 100 ? 8.188 7.911 2.167 1.00 82.81 100 ASN A CA 1
ATOM 829 C C . ASN A 1 100 ? 8.831 7.090 3.296 1.00 82.81 100 ASN A C 1
ATOM 831 O O . ASN A 1 100 ? 9.105 7.618 4.367 1.00 82.81 100 ASN A O 1
ATOM 835 N N . ALA A 1 101 ? 9.155 5.818 3.056 1.00 78.19 101 ALA A N 1
ATOM 836 C CA . ALA A 1 101 ? 9.866 4.987 4.026 1.00 78.19 101 ALA A CA 1
ATOM 837 C C . ALA A 1 101 ? 11.276 5.527 4.318 1.00 78.19 101 ALA A C 1
ATOM 839 O O . ALA A 1 101 ? 11.714 5.524 5.468 1.00 78.19 101 ALA A O 1
ATOM 840 N N . ARG A 1 102 ? 11.983 6.027 3.294 1.00 80.56 102 ARG A N 1
ATOM 841 C CA . ARG A 1 102 ? 13.280 6.698 3.469 1.00 80.56 102 ARG A CA 1
ATOM 842 C C . ARG A 1 102 ? 13.136 7.997 4.260 1.00 80.56 102 ARG A C 1
ATOM 844 O O . ARG A 1 102 ? 13.932 8.222 5.169 1.00 80.56 102 ARG A O 1
ATOM 851 N N . TYR A 1 103 ? 12.132 8.808 3.936 1.00 84.56 103 TYR A N 1
ATOM 852 C CA . TYR A 1 103 ? 11.797 10.033 4.658 1.00 84.56 103 TYR A CA 1
ATOM 853 C C . TYR A 1 103 ? 11.546 9.754 6.150 1.00 84.56 103 TYR A C 1
ATOM 855 O O . TYR A 1 103 ? 12.242 10.311 6.996 1.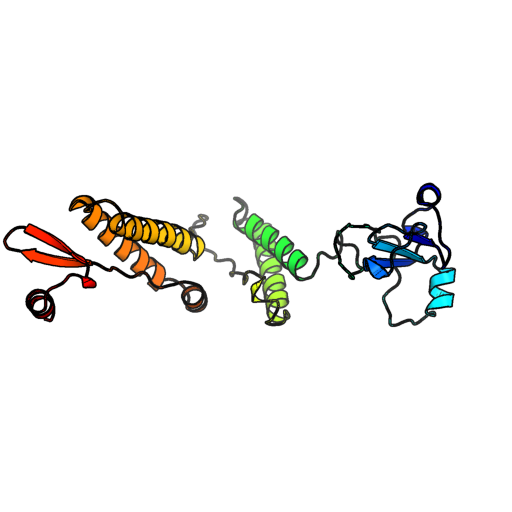00 84.56 103 TYR A O 1
ATOM 863 N N . GLU A 1 104 ? 10.659 8.811 6.482 1.00 80.25 104 GLU A N 1
ATOM 864 C CA . GLU A 1 104 ? 10.363 8.445 7.875 1.00 80.25 104 GLU A CA 1
ATOM 865 C C . GLU A 1 104 ? 11.579 7.844 8.595 1.00 80.25 104 GLU A C 1
ATOM 867 O O . GLU A 1 104 ? 11.822 8.145 9.762 1.00 80.25 104 GLU A O 1
ATOM 872 N N . LYS A 1 105 ? 12.408 7.051 7.903 1.00 81.31 105 LYS A N 1
ATOM 873 C CA . LYS A 1 105 ? 13.645 6.500 8.479 1.00 81.31 105 LYS A CA 1
ATOM 874 C C . LYS A 1 105 ? 14.664 7.590 8.820 1.00 81.31 105 LYS A C 1
ATOM 876 O O . LYS A 1 105 ? 15.306 7.509 9.864 1.00 81.31 105 LYS A O 1
ATOM 881 N N . LEU A 1 106 ? 14.843 8.582 7.946 1.00 81.19 106 LEU A N 1
ATOM 882 C CA . LEU A 1 106 ? 15.750 9.706 8.199 1.00 81.19 106 LEU A CA 1
ATOM 883 C C . LEU A 1 106 ? 15.210 10.605 9.307 1.00 81.19 106 LEU A C 1
ATOM 885 O O . LEU A 1 106 ? 15.966 10.992 10.192 1.00 81.19 106 LEU A O 1
ATOM 889 N N . LYS A 1 107 ? 13.902 10.856 9.303 1.00 82.44 107 LYS A N 1
ATOM 890 C CA . LYS A 1 107 ? 13.199 11.596 10.350 1.00 82.44 107 LYS A CA 1
ATOM 891 C C . LYS A 1 107 ? 13.311 10.916 11.717 1.00 82.44 107 LYS A C 1
ATOM 893 O O . LYS A 1 107 ? 13.518 11.608 12.700 1.00 82.44 107 LYS A O 1
ATOM 898 N N . ALA A 1 108 ? 13.242 9.586 11.787 1.00 78.56 108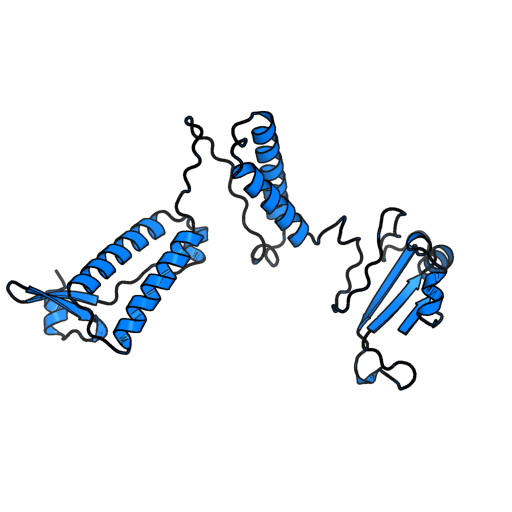 ALA A N 1
ATOM 899 C CA . ALA A 1 108 ? 13.406 8.815 13.025 1.00 78.56 108 ALA A CA 1
ATOM 900 C C . ALA A 1 108 ? 14.876 8.555 13.419 1.00 78.56 108 ALA A C 1
ATOM 902 O O . ALA A 1 108 ? 15.141 7.925 14.444 1.00 78.56 108 ALA A O 1
ATOM 903 N N . SER A 1 109 ? 15.842 8.991 12.605 1.00 78.19 109 SER A N 1
ATOM 904 C CA . SER A 1 109 ? 17.264 8.752 12.850 1.00 78.19 109 SER A CA 1
ATOM 905 C C . SER A 1 109 ? 17.785 9.611 14.011 1.00 78.19 109 SER A C 1
ATOM 907 O O . SER A 1 109 ? 17.446 10.792 14.085 1.00 78.19 109 SER A O 1
ATOM 909 N N . PRO A 1 110 ? 18.706 9.102 14.856 1.00 77.62 110 PRO A N 1
ATOM 910 C CA . PRO A 1 110 ? 19.415 9.918 15.851 1.00 77.62 110 PRO A CA 1
ATOM 911 C C . PRO A 1 110 ? 20.156 11.116 15.235 1.00 77.62 110 PRO A C 1
ATOM 913 O O . PRO A 1 110 ? 20.378 12.125 15.897 1.00 77.62 110 PRO A O 1
ATOM 916 N N . ASN A 1 111 ? 20.506 11.013 13.948 1.00 77.44 111 ASN A N 1
ATOM 917 C CA . ASN A 1 111 ? 21.208 12.049 13.195 1.00 77.44 111 ASN A CA 1
ATOM 918 C C . ASN A 1 111 ? 20.261 13.038 12.493 1.00 77.44 111 ASN A C 1
ATOM 920 O O . ASN A 1 111 ? 20.738 13.858 11.715 1.00 77.44 111 ASN A O 1
ATOM 924 N N . ALA A 1 112 ? 18.945 12.985 12.734 1.00 73.12 112 ALA A N 1
ATOM 925 C CA . ALA A 1 112 ? 17.966 13.870 12.090 1.00 73.12 112 ALA A CA 1
ATOM 926 C C . ALA A 1 112 ? 18.249 15.368 12.325 1.00 73.12 112 ALA A C 1
ATOM 928 O O . ALA A 1 112 ? 17.913 16.205 11.491 1.00 73.12 112 ALA A O 1
ATOM 929 N N . SER A 1 113 ? 18.911 15.700 13.438 1.00 73.81 113 SER A N 1
ATOM 930 C CA . SER A 1 113 ? 19.310 17.066 13.793 1.00 73.81 113 SER A CA 1
ATOM 931 C C . SER A 1 113 ? 20.546 17.575 13.035 1.00 73.81 113 SER A C 1
ATOM 933 O O . SER A 1 113 ? 20.842 18.766 13.106 1.00 73.81 113 SER A O 1
ATOM 935 N N . ASN A 1 114 ? 21.284 16.708 12.327 1.00 81.81 114 ASN A N 1
ATOM 936 C CA . ASN A 1 114 ? 22.432 17.125 11.516 1.00 81.81 114 ASN A CA 1
ATOM 937 C C . ASN A 1 114 ? 21.939 18.012 10.348 1.00 81.81 114 ASN A C 1
ATOM 939 O O . ASN A 1 114 ? 21.014 17.597 9.648 1.00 81.81 114 ASN A O 1
ATOM 943 N N . PRO A 1 115 ? 22.543 19.191 10.096 1.00 78.44 115 PRO A N 1
ATOM 944 C CA . PRO A 1 115 ? 22.166 20.085 8.997 1.00 78.44 115 PRO A CA 1
ATOM 945 C C . PRO A 1 115 ? 22.033 19.411 7.622 1.00 78.44 115 PRO A C 1
ATOM 947 O O . PRO A 1 115 ? 21.083 19.698 6.893 1.00 78.44 115 PRO A O 1
ATOM 950 N N . GLU A 1 116 ? 22.932 18.486 7.279 1.00 81.31 116 GLU A N 1
ATOM 951 C CA . GLU A 1 116 ? 22.900 17.764 5.997 1.00 81.31 116 GLU A CA 1
ATOM 952 C C . GLU A 1 116 ? 21.698 16.816 5.917 1.00 81.31 116 GLU A C 1
ATOM 954 O O . GLU A 1 116 ? 20.978 16.777 4.919 1.00 81.31 116 GLU A O 1
ATOM 959 N N . VAL A 1 117 ? 21.435 16.092 7.008 1.00 80.69 117 VAL A N 1
ATOM 960 C CA . VAL A 1 117 ? 20.300 15.167 7.114 1.00 80.69 117 VAL A CA 1
ATOM 961 C C . VAL A 1 117 ? 18.982 15.938 7.139 1.00 80.69 117 VAL A C 1
ATOM 963 O O . VAL A 1 117 ? 18.022 15.524 6.497 1.00 80.69 117 VAL A O 1
ATOM 966 N N . LYS A 1 118 ? 18.939 17.088 7.815 1.00 80.62 118 LYS A N 1
ATOM 967 C CA . LYS A 1 118 ? 17.776 17.980 7.865 1.00 80.62 118 LYS A CA 1
ATOM 968 C C . LYS A 1 118 ? 17.425 18.532 6.481 1.00 80.62 118 LYS A C 1
ATOM 970 O O . LYS A 1 118 ? 16.252 18.536 6.116 1.00 80.62 118 LYS A O 1
ATOM 975 N N . SER A 1 119 ? 18.431 18.944 5.707 1.00 78.00 119 SER A N 1
ATOM 976 C CA . SER A 1 119 ? 18.254 19.375 4.314 1.00 78.00 119 SER A CA 1
ATOM 977 C C . SER A 1 119 ? 17.689 18.245 3.445 1.00 78.00 119 SER A C 1
ATOM 979 O O . SER A 1 119 ? 16.723 18.445 2.710 1.00 78.00 119 SER A O 1
ATOM 981 N N . GLU A 1 120 ? 18.209 17.023 3.598 1.00 84.00 120 GLU A N 1
ATOM 982 C CA . GLU A 1 120 ? 17.709 15.856 2.861 1.00 84.00 120 GLU A CA 1
ATOM 983 C C . GLU A 1 120 ? 16.276 15.470 3.265 1.00 84.00 120 GLU A C 1
ATOM 985 O O . GLU A 1 120 ? 15.470 15.112 2.407 1.00 84.00 120 GLU A O 1
ATOM 990 N N . ILE A 1 121 ? 15.925 15.569 4.551 1.00 84.75 121 ILE A N 1
ATOM 991 C CA . ILE A 1 121 ? 14.555 15.351 5.040 1.00 84.75 121 ILE A CA 1
ATOM 992 C C . ILE A 1 121 ? 13.593 16.364 4.408 1.00 84.75 121 ILE A C 1
ATOM 994 O O . ILE A 1 121 ? 12.522 15.964 3.950 1.00 84.75 121 ILE A O 1
ATOM 998 N N . GLN A 1 122 ? 13.966 17.648 4.360 1.00 84.94 122 GLN A N 1
ATOM 999 C CA . GLN A 1 122 ? 13.137 18.689 3.747 1.00 84.94 122 GLN A CA 1
ATOM 1000 C C . GLN A 1 122 ? 12.949 18.438 2.249 1.00 84.94 122 GLN A C 1
ATOM 1002 O O . GLN A 1 122 ? 11.822 18.404 1.767 1.00 84.94 122 GLN A O 1
ATOM 1007 N N . ARG A 1 123 ? 14.040 18.151 1.531 1.00 85.81 123 ARG A N 1
ATOM 1008 C CA . ARG A 1 123 ? 14.007 17.835 0.098 1.00 85.81 123 ARG A CA 1
ATOM 1009 C C . ARG A 1 123 ? 13.079 16.657 -0.208 1.00 85.81 123 ARG A C 1
ATOM 1011 O O . ARG A 1 123 ? 12.292 16.706 -1.148 1.00 85.81 123 ARG A O 1
ATOM 1018 N N . LEU A 1 124 ? 13.156 15.592 0.594 1.00 84.00 124 LEU A N 1
ATOM 1019 C CA . LEU A 1 124 ? 12.285 14.425 0.443 1.00 84.00 124 LEU A CA 1
ATOM 1020 C C . LEU A 1 124 ? 10.818 14.749 0.741 1.00 84.00 124 LEU A C 1
ATOM 1022 O O . LEU A 1 124 ? 9.944 14.194 0.078 1.00 84.00 124 LEU A O 1
ATOM 1026 N N . PHE A 1 125 ? 10.548 15.618 1.717 1.00 90.44 125 PHE A N 1
ATOM 1027 C CA . PHE A 1 125 ? 9.194 16.068 2.024 1.00 90.44 125 PHE A CA 1
ATOM 1028 C C . PHE A 1 125 ? 8.574 16.825 0.843 1.00 90.44 125 PHE A C 1
ATOM 1030 O O . PHE A 1 125 ? 7.490 16.445 0.404 1.00 90.44 125 PHE A O 1
ATOM 1037 N N . ASP A 1 126 ? 9.283 17.807 0.282 1.00 84.50 126 ASP A N 1
ATOM 1038 C CA . ASP A 1 126 ? 8.789 18.619 -0.840 1.00 84.50 126 ASP A CA 1
ATOM 1039 C C . ASP A 1 126 ? 8.470 17.733 -2.062 1.00 84.50 126 ASP A C 1
ATOM 1041 O O . ASP A 1 126 ? 7.399 17.823 -2.666 1.00 84.50 126 ASP A O 1
ATOM 1045 N N . GLU A 1 127 ? 9.361 16.785 -2.377 1.00 85.31 127 GLU A N 1
ATOM 1046 C CA . GLU A 1 127 ? 9.146 15.818 -3.460 1.00 85.31 127 GLU A CA 1
ATOM 1047 C C . GLU A 1 127 ? 7.937 14.897 -3.221 1.00 85.31 127 GLU A C 1
ATOM 1049 O O . GLU A 1 127 ? 7.256 14.494 -4.170 1.00 85.31 127 GLU A O 1
ATOM 1054 N N . LEU A 1 128 ? 7.696 14.495 -1.970 1.00 88.31 128 LEU A N 1
ATOM 1055 C CA . LEU A 1 128 ? 6.555 13.657 -1.605 1.00 88.31 128 LEU A CA 1
ATOM 1056 C C . LEU A 1 128 ? 5.247 14.452 -1.658 1.00 88.31 128 LEU A C 1
ATOM 1058 O O . LEU A 1 128 ? 4.242 13.924 -2.131 1.00 88.31 128 LEU A O 1
ATOM 1062 N N . GLU A 1 129 ? 5.242 15.706 -1.213 1.00 89.88 129 GLU A N 1
ATOM 1063 C CA . GLU A 1 129 ? 4.067 16.576 -1.273 1.00 89.88 129 GLU A CA 1
ATOM 1064 C C . GLU A 1 129 ? 3.647 16.834 -2.725 1.00 89.88 129 GLU A C 1
ATOM 1066 O O . GLU A 1 129 ? 2.482 16.633 -3.084 1.00 89.88 129 GLU A O 1
ATOM 1071 N N . GLU A 1 130 ? 4.607 17.164 -3.590 1.00 85.38 130 GLU A N 1
ATOM 1072 C CA . GLU A 1 130 ? 4.368 17.359 -5.018 1.00 85.38 130 GLU A CA 1
ATOM 1073 C C . GLU A 1 130 ? 3.829 16.079 -5.682 1.00 85.38 130 GLU A C 1
ATOM 1075 O O . GLU A 1 130 ? 2.854 16.114 -6.445 1.00 85.38 130 GLU A O 1
ATOM 1080 N N . ALA A 1 131 ? 4.419 14.922 -5.364 1.00 84.00 131 ALA A N 1
ATOM 1081 C CA . ALA A 1 131 ? 3.964 13.633 -5.878 1.00 84.00 131 ALA A CA 1
ATOM 1082 C C . ALA A 1 131 ? 2.547 13.277 -5.392 1.00 84.00 131 ALA A C 1
ATOM 1084 O O . ALA A 1 131 ? 1.732 12.766 -6.168 1.00 84.00 131 ALA A O 1
ATOM 1085 N N . TYR A 1 132 ? 2.225 13.569 -4.130 1.00 86.56 132 TYR A N 1
ATOM 1086 C CA . TYR A 1 132 ? 0.894 13.351 -3.563 1.00 86.56 132 TYR A CA 1
ATOM 1087 C C . TYR A 1 132 ? -0.151 14.265 -4.220 1.00 86.56 132 TYR A C 1
ATOM 1089 O O . TYR A 1 132 ? -1.234 13.801 -4.585 1.00 86.56 132 TYR A O 1
ATOM 1097 N N . ALA A 1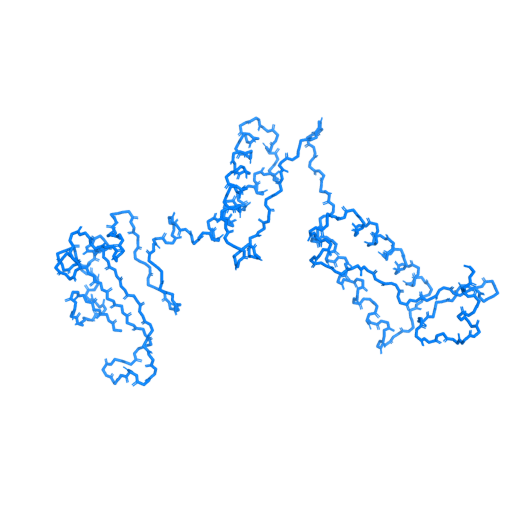 133 ? 0.185 15.540 -4.444 1.00 86.12 133 ALA A N 1
ATOM 1098 C CA . ALA A 1 133 ? -0.688 16.515 -5.098 1.00 86.12 133 ALA A CA 1
ATOM 1099 C C . ALA A 1 133 ? -1.017 16.126 -6.550 1.00 86.12 133 ALA A C 1
ATOM 1101 O O . ALA A 1 133 ? -2.168 16.235 -6.974 1.00 86.12 133 ALA A O 1
ATOM 1102 N N . LYS A 1 134 ? -0.029 15.606 -7.290 1.00 84.31 134 LYS A N 1
ATOM 1103 C CA . LYS A 1 134 ? -0.185 15.127 -8.677 1.00 84.31 134 LYS A CA 1
ATOM 1104 C C . LYS A 1 134 ? -0.870 13.759 -8.789 1.00 84.31 134 LYS A C 1
ATOM 1106 O O . LYS A 1 134 ? -1.218 13.331 -9.891 1.00 84.31 134 LYS A O 1
ATOM 1111 N N . THR A 1 135 ? -1.051 13.038 -7.682 1.00 81.12 135 THR A N 1
ATOM 1112 C CA . THR A 1 135 ? -1.688 11.716 -7.697 1.00 81.12 135 THR A CA 1
ATOM 1113 C C . THR A 1 135 ? -3.208 11.858 -7.873 1.00 81.12 135 THR A C 1
ATOM 1115 O O . THR A 1 135 ? -3.815 12.654 -7.173 1.00 81.12 135 THR A O 1
ATOM 1118 N N . PRO A 1 136 ? -3.875 11.091 -8.756 1.00 79.94 136 PRO A N 1
ATOM 1119 C CA . PRO A 1 136 ? -5.336 11.111 -8.877 1.00 79.94 136 PRO A CA 1
ATOM 1120 C C . PRO A 1 136 ? -6.039 10.537 -7.632 1.00 79.94 136 PRO A C 1
ATOM 1122 O O . PRO A 1 136 ? -5.509 9.640 -6.973 1.00 79.94 136 PRO A O 1
ATOM 1125 N N . ASP A 1 137 ? -7.257 10.992 -7.324 1.00 76.56 137 ASP A N 1
ATOM 1126 C CA . ASP A 1 137 ? -7.963 10.647 -6.071 1.00 76.56 137 ASP A CA 1
ATOM 1127 C C . ASP A 1 137 ? -8.206 9.141 -5.889 1.00 76.56 137 ASP A C 1
ATOM 1129 O O . ASP A 1 137 ? -8.086 8.600 -4.787 1.00 76.56 137 ASP A O 1
ATOM 1133 N N . ASN A 1 138 ? -8.434 8.422 -6.990 1.00 75.31 138 ASN A N 1
ATOM 1134 C CA . ASN A 1 138 ? -8.564 6.966 -6.987 1.00 75.31 138 ASN A CA 1
ATOM 1135 C C . ASN A 1 138 ? -7.276 6.228 -6.567 1.00 75.31 138 ASN A C 1
ATOM 1137 O O . ASN A 1 138 ? -7.325 5.024 -6.350 1.00 75.31 138 ASN A O 1
ATOM 1141 N N . ARG A 1 139 ? -6.132 6.908 -6.446 1.00 71.25 139 ARG A N 1
ATOM 1142 C CA . ARG A 1 139 ? -4.872 6.352 -5.930 1.00 71.25 139 ARG A CA 1
ATOM 1143 C C . ARG A 1 139 ? -4.444 6.971 -4.603 1.00 71.25 139 ARG A C 1
ATOM 1145 O O . ARG A 1 139 ? -3.741 6.300 -3.851 1.00 71.25 139 ARG A O 1
ATOM 1152 N N . LYS A 1 140 ? -4.900 8.187 -4.273 1.00 78.06 140 LYS A N 1
ATOM 1153 C CA . LYS A 1 140 ? -4.565 8.868 -3.007 1.00 78.06 140 LYS A CA 1
ATOM 1154 C C . LYS A 1 140 ? -4.918 8.042 -1.770 1.00 78.06 140 LYS A C 1
ATOM 1156 O O . LYS A 1 140 ? -4.142 8.030 -0.828 1.00 78.06 140 LYS A O 1
ATOM 1161 N N . HIS A 1 141 ? -6.009 7.270 -1.796 1.00 75.50 141 HIS A N 1
ATOM 1162 C CA . HIS A 1 141 ? -6.403 6.403 -0.671 1.00 75.50 141 HIS A CA 1
ATOM 1163 C C . HIS A 1 141 ? -5.385 5.297 -0.323 1.00 75.50 141 HIS A C 1
ATOM 1165 O O . HIS A 1 141 ? -5.519 4.647 0.710 1.00 75.50 141 HIS A O 1
ATOM 1171 N N . ARG A 1 142 ? -4.394 5.043 -1.191 1.00 73.00 142 ARG A N 1
ATOM 1172 C CA . ARG A 1 142 ? -3.321 4.057 -0.979 1.00 73.00 142 ARG A CA 1
ATOM 1173 C C . ARG A 1 142 ? -1.996 4.692 -0.563 1.00 73.00 142 ARG A C 1
ATOM 1175 O O . ARG A 1 142 ? -1.039 3.960 -0.322 1.00 73.00 142 ARG A O 1
ATOM 1182 N N . LEU A 1 143 ? -1.918 6.023 -0.531 1.00 79.88 143 LEU A N 1
ATOM 1183 C CA . LEU A 1 143 ? -0.706 6.766 -0.210 1.00 79.88 143 LEU A CA 1
ATOM 1184 C C . LEU A 1 143 ? -0.867 7.468 1.140 1.00 79.88 143 LEU A C 1
ATOM 1186 O O . LEU A 1 143 ? -1.862 8.165 1.338 1.00 79.88 143 LEU A O 1
ATOM 1190 N N . PRO A 1 144 ? 0.098 7.337 2.063 1.00 78.38 144 PRO A N 1
ATOM 1191 C CA . PRO A 1 144 ? 0.109 8.171 3.254 1.00 78.38 144 PRO A CA 1
ATOM 1192 C C . PRO A 1 144 ? 0.379 9.628 2.855 1.00 78.38 144 PRO A C 1
ATOM 1194 O O . PRO A 1 144 ? 1.292 9.900 2.075 1.00 78.38 144 PRO A O 1
ATOM 1197 N N . LYS A 1 145 ? -0.404 10.572 3.388 1.00 83.12 145 LYS A N 1
ATOM 1198 C CA . LYS A 1 145 ? -0.122 12.001 3.210 1.00 83.12 145 LYS A CA 1
ATOM 1199 C C . LYS A 1 145 ? 1.183 12.339 3.957 1.00 83.12 145 LYS A C 1
ATOM 1201 O O . LYS A 1 145 ? 1.265 12.024 5.145 1.00 83.12 145 LYS A O 1
ATOM 1206 N N . PRO A 1 146 ? 2.182 12.966 3.311 1.00 81.19 146 PRO A N 1
ATOM 1207 C CA . PRO A 1 146 ? 3.437 13.323 3.970 1.00 81.19 146 PRO A CA 1
ATOM 1208 C C . PRO A 1 146 ? 3.189 14.340 5.089 1.00 81.19 146 PRO A C 1
ATOM 1210 O O . PRO A 1 146 ? 2.458 15.312 4.897 1.00 81.19 146 PRO A O 1
ATOM 1213 N N . THR A 1 147 ? 3.791 14.131 6.258 1.00 79.25 147 THR A N 1
ATOM 1214 C CA . THR A 1 147 ? 3.753 15.099 7.368 1.00 79.25 147 THR A CA 1
ATOM 1215 C C . THR A 1 147 ? 4.968 16.021 7.290 1.00 79.25 147 THR A C 1
ATOM 1217 O O . THR A 1 147 ? 6.051 15.490 7.073 1.00 79.25 147 THR A O 1
ATOM 1220 N N . PRO A 1 148 ? 4.855 17.340 7.506 1.00 76.81 148 PRO A N 1
ATOM 1221 C CA . PRO A 1 148 ? 6.010 18.237 7.478 1.00 76.81 148 PRO A CA 1
ATOM 1222 C C . PRO A 1 148 ? 7.024 17.916 8.592 1.00 76.81 148 PRO A C 1
ATOM 1224 O O . PRO A 1 148 ? 6.615 17.536 9.697 1.00 76.81 148 PRO A O 1
ATOM 1227 N N . PRO A 1 149 ? 8.341 18.069 8.342 1.00 69.56 149 PRO A N 1
ATOM 1228 C CA . PRO A 1 149 ? 9.357 17.902 9.375 1.00 69.56 149 PRO A CA 1
ATOM 1229 C C . PRO A 1 149 ? 9.251 19.037 10.406 1.00 69.56 149 PRO A C 1
ATOM 1231 O O . PRO A 1 149 ? 9.511 20.196 10.102 1.00 69.56 149 PRO A O 1
ATOM 1234 N N . GLN A 1 150 ? 8.856 18.713 11.638 1.00 56.16 150 GLN A N 1
ATOM 1235 C CA . GLN A 1 150 ? 8.768 19.684 12.733 1.00 56.16 150 GLN A CA 1
ATOM 1236 C C . GLN A 1 150 ? 10.121 19.815 13.439 1.00 56.16 150 GLN A C 1
ATOM 1238 O O . GLN A 1 150 ? 10.753 18.812 13.772 1.00 56.16 150 GLN A O 1
ATOM 1243 N N . THR A 1 151 ? 10.559 21.044 13.706 1.00 44.81 151 THR A N 1
ATOM 1244 C CA . THR A 1 151 ? 11.755 21.326 14.512 1.00 44.81 151 THR A CA 1
ATOM 1245 C C . THR A 1 151 ? 11.347 21.818 15.893 1.00 44.81 151 THR A C 1
ATOM 1247 O O . THR A 1 151 ? 10.671 22.838 15.991 1.00 44.81 151 THR A O 1
ATOM 1250 N N . SER A 1 152 ? 11.793 21.144 16.954 1.00 41.50 152 SER A N 1
ATOM 1251 C CA . SER A 1 152 ? 11.791 21.702 18.310 1.00 41.50 152 SER A CA 1
ATOM 1252 C C . SER A 1 152 ? 13.228 21.858 18.818 1.00 41.50 152 SER A C 1
ATOM 1254 O O . SER A 1 152 ? 14.092 21.016 18.562 1.00 41.50 152 SER A O 1
ATOM 1256 N N . ASP A 1 153 ? 13.475 22.944 19.551 1.00 46.66 153 ASP A N 1
ATOM 1257 C CA . ASP A 1 153 ? 14.781 23.443 20.025 1.00 46.66 153 ASP A CA 1
ATOM 1258 C C . ASP A 1 153 ? 15.514 22.552 21.055 1.00 46.66 153 ASP A C 1
ATOM 1260 O O . ASP A 1 153 ? 16.395 23.006 21.778 1.00 46.66 153 ASP A O 1
ATOM 1264 N N . SER A 1 154 ? 15.182 21.263 21.164 1.00 37.97 154 SER A N 1
ATOM 1265 C CA . SER A 1 154 ? 15.747 20.384 22.205 1.00 37.97 154 SER A CA 1
ATOM 1266 C C . SER A 1 154 ? 16.177 18.991 21.736 1.00 37.97 154 SER A C 1
ATOM 1268 O O . SER A 1 154 ? 16.506 18.144 22.564 1.00 37.97 154 SER A O 1
ATOM 1270 N N . GLY A 1 155 ? 16.214 18.726 20.424 1.00 44.19 155 GLY A N 1
ATOM 1271 C CA . GLY A 1 155 ? 16.821 17.501 19.877 1.00 44.19 155 GLY A CA 1
ATOM 1272 C C . GLY A 1 155 ? 16.157 16.177 20.298 1.00 44.19 155 GLY A C 1
ATOM 1273 O O . GLY A 1 155 ? 16.709 15.111 20.038 1.00 44.19 155 GLY A O 1
ATOM 1274 N N . LYS A 1 156 ? 14.972 16.217 20.921 1.00 34.44 156 LYS A N 1
ATOM 1275 C CA . LYS A 1 156 ? 14.124 15.053 21.210 1.00 34.44 156 LYS A CA 1
ATOM 1276 C C . LYS A 1 156 ? 12.900 15.077 20.299 1.00 34.44 156 LYS A C 1
ATOM 1278 O O . LYS A 1 156 ? 12.100 16.006 20.358 1.00 34.44 156 LYS A O 1
ATOM 1283 N N . ILE A 1 157 ? 12.726 14.023 19.503 1.00 40.44 157 ILE A N 1
ATOM 1284 C CA . ILE A 1 157 ? 11.496 13.788 18.741 1.00 40.44 157 ILE A CA 1
ATOM 1285 C C . ILE A 1 157 ? 10.445 13.249 19.714 1.00 40.44 157 ILE A C 1
ATOM 1287 O O . ILE A 1 157 ? 10.535 12.114 20.179 1.00 40.44 157 ILE A O 1
ATOM 1291 N N . THR A 1 158 ? 9.456 14.069 20.049 1.00 32.03 158 THR A N 1
ATOM 1292 C CA . THR A 1 158 ? 8.239 13.630 20.737 1.00 32.03 158 THR A CA 1
ATOM 1293 C C . THR A 1 158 ? 7.179 13.283 19.699 1.00 32.03 158 THR A C 1
ATOM 1295 O O . THR A 1 158 ? 6.811 14.126 18.884 1.00 32.03 158 THR A O 1
ATOM 1298 N N . PHE A 1 159 ? 6.691 12.043 19.728 1.00 40.72 159 PHE A N 1
ATOM 1299 C CA . PHE A 1 159 ? 5.508 11.634 18.979 1.00 40.72 159 PHE A CA 1
ATOM 1300 C C . PHE A 1 159 ? 4.287 12.372 19.547 1.00 40.72 159 PHE A C 1
ATOM 1302 O O . PHE A 1 159 ? 3.916 12.153 20.700 1.00 40.72 159 PHE A O 1
ATOM 1309 N N . GLU A 1 160 ? 3.650 13.230 18.749 1.00 48.47 160 GLU A N 1
ATOM 1310 C CA . GLU A 1 160 ? 2.217 13.484 18.928 1.00 48.47 160 GLU A CA 1
ATOM 1311 C C . GLU A 1 160 ? 1.513 12.122 18.763 1.00 48.47 160 GLU A C 1
ATOM 1313 O O . GLU A 1 160 ? 1.859 11.384 17.831 1.00 48.47 160 GLU A O 1
ATOM 1318 N N . PRO A 1 161 ? 0.596 11.726 19.663 1.00 47.38 161 PRO A N 1
ATOM 1319 C CA . PRO A 1 161 ? -0.043 10.415 19.623 1.00 47.38 161 PRO A CA 1
ATOM 1320 C C . PRO A 1 161 ? -0.918 10.323 18.367 1.00 47.38 161 PRO A C 1
ATOM 1322 O O . PRO A 1 161 ? -2.070 10.751 18.358 1.00 47.38 161 PRO A O 1
ATOM 1325 N N . GLY A 1 162 ? -0.336 9.825 17.277 1.00 65.94 162 GLY A N 1
ATOM 1326 C CA . GLY A 1 162 ? -0.969 9.798 15.963 1.00 65.94 162 GLY A CA 1
ATOM 1327 C C . GLY A 1 162 ? -2.135 8.812 15.866 1.00 65.94 162 GLY A C 1
ATOM 1328 O O . GLY A 1 162 ? -2.368 7.988 16.758 1.00 65.94 162 GLY A O 1
ATOM 1329 N N . LEU A 1 163 ? -2.825 8.845 14.719 1.00 67.38 163 LEU A N 1
ATOM 1330 C CA . LEU A 1 163 ? -3.939 7.954 14.370 1.00 67.38 163 LEU A CA 1
ATOM 1331 C C . LEU A 1 163 ? -3.675 6.474 14.698 1.00 67.38 163 LEU A C 1
ATOM 1333 O O . LEU A 1 163 ? -4.580 5.785 15.155 1.00 67.38 163 LEU A O 1
ATOM 1337 N N . SER A 1 164 ? -2.445 5.982 14.518 1.00 69.88 164 SER A N 1
ATOM 1338 C CA . SER A 1 164 ? -2.076 4.587 14.815 1.00 69.88 164 SER A CA 1
ATOM 1339 C C . SER A 1 164 ? -2.229 4.225 16.301 1.00 69.88 164 SER A C 1
ATOM 1341 O O . SER A 1 164 ? -2.832 3.202 16.636 1.00 69.88 164 SER A O 1
ATOM 1343 N N . GLU A 1 165 ? -1.763 5.087 17.214 1.00 78.12 165 GLU A N 1
ATOM 1344 C CA . GLU A 1 165 ? -1.881 4.846 18.659 1.00 78.12 165 GLU A CA 1
ATOM 1345 C C . GLU A 1 165 ? -3.340 4.966 19.116 1.00 78.12 165 GLU A C 1
ATOM 1347 O O . GLU A 1 165 ? -3.812 4.181 19.949 1.00 78.12 165 GLU A O 1
ATOM 1352 N N . TYR A 1 166 ? -4.079 5.912 18.527 1.00 83.38 166 TYR A N 1
ATOM 1353 C CA . TYR A 1 166 ? -5.515 6.042 18.743 1.00 83.38 166 TYR A CA 1
ATOM 1354 C C . TYR A 1 166 ? -6.264 4.781 18.292 1.00 83.38 166 TYR A C 1
ATOM 1356 O O . TYR A 1 166 ? -7.038 4.230 19.069 1.00 83.38 166 TYR A O 1
ATOM 1364 N N . VAL A 1 167 ? -6.003 4.283 17.080 1.00 81.50 167 VAL A N 1
ATOM 1365 C CA . VAL A 1 167 ? -6.653 3.087 16.521 1.00 81.50 167 VAL A CA 1
ATOM 1366 C C . VAL A 1 167 ? -6.358 1.846 17.364 1.00 81.50 167 VAL A C 1
ATOM 1368 O O . VAL A 1 167 ? -7.285 1.095 17.669 1.00 81.50 167 VAL A O 1
ATOM 1371 N N . GLY A 1 168 ? -5.109 1.653 17.801 1.00 80.81 168 GLY A N 1
ATOM 1372 C CA . GLY A 1 168 ? -4.740 0.543 18.685 1.00 80.81 168 GLY A CA 1
ATOM 1373 C C . GLY A 1 168 ? -5.464 0.606 20.033 1.00 80.81 168 GLY A C 1
ATOM 1374 O O . GLY A 1 168 ? -6.098 -0.362 20.459 1.00 80.81 168 GLY A O 1
ATOM 1375 N N . SER A 1 169 ? -5.446 1.778 20.673 1.00 83.12 169 SER A N 1
ATOM 1376 C CA . SER A 1 169 ? -6.119 1.999 21.962 1.00 83.12 169 SER A CA 1
ATOM 1377 C C . SER A 1 169 ? -7.645 1.847 21.841 1.00 83.12 169 SER A C 1
ATOM 1379 O O . SER A 1 169 ? -8.287 1.242 22.699 1.00 83.12 169 SER A O 1
ATOM 1381 N N . TYR A 1 170 ? -8.229 2.333 20.742 1.00 86.56 170 TYR A N 1
ATOM 1382 C CA . TYR A 1 170 ? -9.659 2.236 20.447 1.00 86.56 170 TYR A CA 1
ATOM 1383 C C . TYR A 1 170 ? -10.106 0.786 20.207 1.00 86.56 170 TYR A C 1
ATOM 1385 O O . TYR A 1 170 ? -11.145 0.374 20.722 1.00 86.56 170 TYR A O 1
ATOM 1393 N N . ALA A 1 171 ? -9.320 -0.016 19.481 1.00 83.69 171 ALA A N 1
ATOM 1394 C CA . ALA A 1 171 ? -9.615 -1.432 19.252 1.00 83.69 171 ALA A CA 1
ATOM 1395 C C . ALA A 1 171 ? -9.620 -2.242 20.561 1.00 83.69 171 ALA A C 1
ATOM 1397 O O . ALA A 1 171 ? -10.519 -3.062 20.787 1.00 83.69 171 ALA A O 1
ATOM 1398 N N . ASN A 1 172 ? -8.663 -1.969 21.454 1.00 84.12 172 ASN A N 1
ATOM 1399 C CA . ASN A 1 172 ? -8.605 -2.593 22.776 1.00 84.12 172 ASN A CA 1
ATOM 1400 C C . ASN A 1 172 ? -9.824 -2.215 23.625 1.00 84.12 172 ASN A C 1
ATOM 1402 O O . ASN A 1 172 ? -10.506 -3.097 24.148 1.00 84.12 172 ASN A O 1
ATOM 1406 N N . TYR A 1 173 ? -10.158 -0.927 23.692 1.00 87.19 173 TYR A N 1
ATOM 1407 C CA . TYR A 1 173 ? -11.339 -0.425 24.398 1.00 87.19 173 TYR A CA 1
ATOM 1408 C C . TYR A 1 173 ? -12.649 -1.047 23.880 1.00 87.19 173 TYR A C 1
ATOM 1410 O O . TYR A 1 173 ? -13.468 -1.544 24.655 1.00 87.19 173 TYR A O 1
ATOM 1418 N N . GLN A 1 174 ? -12.831 -1.122 22.557 1.00 83.69 174 GLN A N 1
ATOM 1419 C CA . GLN A 1 174 ? -13.995 -1.778 21.947 1.00 83.69 174 GLN A CA 1
ATOM 1420 C C . GLN A 1 174 ? -14.068 -3.272 22.286 1.00 83.69 174 GLN A C 1
ATOM 1422 O O . GLN A 1 174 ? -15.155 -3.814 22.492 1.00 83.69 174 GLN A O 1
ATOM 1427 N N . THR A 1 175 ? -12.920 -3.945 22.370 1.00 83.38 175 THR A N 1
ATOM 1428 C CA . THR A 1 175 ? -12.851 -5.354 22.770 1.00 83.38 175 THR A CA 1
ATOM 1429 C C . THR A 1 175 ? -13.276 -5.537 24.226 1.00 83.38 175 THR A C 1
ATOM 1431 O O . THR A 1 175 ? -14.032 -6.463 24.516 1.00 83.38 175 THR A O 1
ATOM 1434 N N . GLN A 1 176 ? -12.859 -4.642 25.126 1.00 81.50 176 GLN A N 1
ATOM 1435 C CA . GLN A 1 176 ? -13.273 -4.661 26.534 1.00 81.50 176 GLN A CA 1
ATOM 1436 C C . GLN A 1 176 ? -14.790 -4.454 26.685 1.00 81.50 176 GLN A C 1
ATOM 1438 O O . GLN A 1 176 ? -15.450 -5.235 27.370 1.00 81.50 176 GLN A O 1
ATOM 1443 N N . ILE A 1 177 ? -15.369 -3.494 25.953 1.00 80.75 177 ILE A N 1
ATOM 1444 C CA . ILE A 1 177 ? -16.828 -3.272 25.915 1.00 80.75 177 ILE A CA 1
ATOM 1445 C C . ILE A 1 177 ? -17.585 -4.486 25.370 1.00 80.75 177 ILE A C 1
ATOM 1447 O O . ILE A 1 177 ? -18.650 -4.837 25.868 1.00 80.75 177 ILE A O 1
ATOM 1451 N N . LYS A 1 178 ? -17.077 -5.132 24.316 1.00 77.31 178 LYS A N 1
ATOM 1452 C CA . LYS A 1 178 ? -17.747 -6.312 23.755 1.00 77.31 178 LYS A CA 1
ATOM 1453 C C . LYS A 1 178 ? -17.661 -7.505 24.699 1.00 77.31 178 LYS A C 1
ATOM 1455 O O . LYS A 1 178 ? -18.658 -8.198 24.865 1.00 77.31 178 LYS A O 1
ATOM 1460 N N . LYS A 1 179 ? -16.515 -7.731 25.349 1.00 72.69 179 LYS A N 1
ATOM 1461 C CA . LYS A 1 179 ? -16.343 -8.819 26.327 1.00 72.69 179 LYS A CA 1
ATOM 1462 C C . LYS A 1 179 ? -17.318 -8.699 27.501 1.00 72.69 179 LYS A C 1
ATOM 1464 O O . LYS A 1 179 ? -17.929 -9.702 27.865 1.00 72.69 179 LYS A O 1
ATOM 1469 N N . SER A 1 180 ? -17.558 -7.487 28.004 1.00 64.38 180 SER A N 1
ATOM 1470 C CA . SER A 1 180 ? -18.580 -7.243 29.036 1.00 64.38 180 SER A CA 1
ATOM 1471 C C . SER A 1 180 ? -20.022 -7.426 28.548 1.00 64.38 180 SER A C 1
ATOM 1473 O O . SER A 1 180 ? -20.962 -7.452 29.339 1.00 64.38 180 SER A O 1
ATOM 1475 N N . GLY A 1 181 ? -20.228 -7.578 27.238 1.00 60.16 181 GLY A N 1
ATOM 1476 C CA . GLY A 1 181 ? -21.503 -7.970 26.647 1.00 60.16 181 GLY A CA 1
ATOM 1477 C C . GLY A 1 181 ? -21.788 -9.470 26.690 1.00 60.16 181 GLY A C 1
ATOM 1478 O O . GLY A 1 181 ? -22.959 -9.832 26.653 1.00 60.16 181 GLY A O 1
ATOM 1479 N N . PHE A 1 182 ? -20.759 -10.321 26.760 1.00 47.19 182 PHE A N 1
ATOM 1480 C CA . PHE A 1 182 ? -20.917 -11.753 26.505 1.00 47.19 182 PHE A CA 1
ATOM 1481 C C . PHE A 1 182 ? -20.795 -12.652 27.746 1.00 47.19 182 PHE A C 1
ATOM 1483 O O . PHE A 1 182 ? -21.532 -13.630 27.792 1.00 47.19 182 PHE A O 1
ATOM 1490 N N . PHE A 1 183 ? -19.933 -12.371 28.744 1.00 40.53 183 PHE A N 1
ATOM 1491 C CA . PHE A 1 183 ? -19.667 -13.375 29.804 1.00 40.53 183 PHE A CA 1
ATOM 1492 C C . PHE A 1 183 ? -19.317 -12.884 31.230 1.00 40.53 183 PHE A C 1
ATOM 1494 O O . PHE A 1 183 ? -19.088 -13.728 32.093 1.00 40.53 183 PHE A O 1
ATOM 1501 N N . SER A 1 184 ? -19.306 -11.584 31.552 1.00 51.84 184 SER A N 1
ATOM 1502 C CA . SER A 1 184 ? -19.026 -11.142 32.935 1.00 51.84 184 SER A CA 1
ATOM 1503 C C . SER A 1 184 ? -19.578 -9.752 33.268 1.00 51.84 184 SER A C 1
ATOM 1505 O O . SER A 1 184 ? -19.447 -8.808 32.489 1.00 51.84 184 SER A O 1
ATOM 1507 N N . THR A 1 185 ? -20.174 -9.610 34.457 1.00 63.91 185 THR A N 1
ATOM 1508 C CA . THR A 1 185 ? -20.392 -8.303 35.092 1.00 63.91 185 THR A CA 1
ATOM 1509 C C . THR A 1 185 ? -19.025 -7.696 35.398 1.00 63.91 185 THR A C 1
ATOM 1511 O O . THR A 1 185 ? -18.287 -8.260 36.204 1.00 63.91 185 THR A O 1
ATOM 1514 N N . LEU A 1 186 ? -18.672 -6.583 34.751 1.00 68.19 186 LEU A N 1
ATOM 1515 C CA . LEU A 1 186 ? -17.452 -5.843 35.084 1.00 68.19 186 LEU A CA 1
ATOM 1516 C C . LEU A 1 186 ? -17.524 -5.374 36.541 1.00 68.19 186 LEU A C 1
ATOM 1518 O O . LEU A 1 186 ? -18.548 -4.849 36.987 1.00 68.19 186 LEU A O 1
ATOM 1522 N N . SER A 1 187 ? -16.436 -5.557 37.279 1.00 78.69 187 SER A N 1
ATOM 1523 C CA . SER A 1 187 ? -16.278 -5.009 38.622 1.00 78.69 187 SER A CA 1
ATOM 1524 C C . SER A 1 187 ? -16.262 -3.474 38.596 1.00 78.69 187 SER A C 1
ATOM 1526 O O . SER A 1 187 ? -16.016 -2.843 37.565 1.00 78.69 187 SER A O 1
ATOM 1528 N N . GLN A 1 188 ? -16.497 -2.845 39.751 1.00 76.19 188 GLN A N 1
ATOM 1529 C CA . GLN A 1 188 ? -16.430 -1.382 39.868 1.00 76.19 188 GLN A CA 1
ATOM 1530 C C . GLN A 1 188 ? -15.062 -0.817 39.462 1.00 76.19 188 GLN A C 1
ATOM 1532 O O . GLN A 1 188 ? -15.000 0.272 38.893 1.00 76.19 188 GLN A O 1
ATOM 1537 N N . GLU A 1 189 ? -13.979 -1.547 39.733 1.00 81.06 189 GLU A N 1
ATOM 1538 C CA . GLU A 1 189 ? -12.627 -1.104 39.395 1.00 81.06 189 GLU A CA 1
ATOM 1539 C C . GLU A 1 189 ? -12.371 -1.183 37.886 1.00 81.06 189 GLU A C 1
ATOM 1541 O O . GLU A 1 189 ? -11.874 -0.228 37.291 1.00 81.06 189 GLU A O 1
ATOM 1546 N N . GLU A 1 190 ? -12.818 -2.259 37.234 1.00 82.75 190 GLU A N 1
ATOM 1547 C CA . GLU A 1 190 ? -12.756 -2.380 35.774 1.00 82.75 190 GLU A CA 1
ATOM 1548 C C . GLU A 1 190 ? -13.598 -1.301 35.081 1.00 82.75 190 GLU A C 1
ATOM 1550 O O . GLU A 1 190 ? -13.171 -0.741 34.075 1.00 82.75 190 GLU A O 1
ATOM 1555 N N . MET A 1 191 ? -14.759 -0.942 35.640 1.00 83.62 191 MET A N 1
ATOM 1556 C CA . MET A 1 191 ? -15.592 0.145 35.113 1.00 83.62 191 MET A CA 1
ATOM 1557 C C . MET A 1 191 ? -14.937 1.522 35.244 1.00 83.62 191 MET A C 1
ATOM 1559 O O . MET A 1 191 ? -15.001 2.317 34.304 1.00 83.62 191 MET A O 1
ATOM 1563 N N . ARG A 1 192 ? -14.276 1.809 36.371 1.00 83.25 192 ARG A N 1
ATOM 1564 C CA . ARG A 1 192 ? -13.499 3.050 36.543 1.00 83.25 192 ARG A CA 1
ATOM 1565 C C . ARG A 1 192 ? -12.324 3.114 35.578 1.00 83.25 192 ARG A C 1
ATOM 1567 O O . ARG A 1 192 ? -12.056 4.169 35.004 1.00 83.25 192 ARG A O 1
ATOM 1574 N N . GLN A 1 193 ? -11.642 1.990 35.380 1.00 86.38 193 GLN A N 1
ATOM 1575 C CA . GLN A 1 193 ? -10.549 1.893 34.422 1.00 86.38 193 GLN A CA 1
ATOM 1576 C C . GLN A 1 193 ? -11.053 2.111 32.987 1.00 86.38 193 GLN A C 1
ATOM 1578 O O . GLN A 1 193 ? -10.449 2.876 32.236 1.00 86.38 193 GLN A O 1
ATOM 1583 N N . LEU A 1 194 ? -12.210 1.545 32.637 1.00 87.12 194 LEU A N 1
ATOM 1584 C CA . LEU A 1 194 ? -12.856 1.747 31.341 1.00 87.12 194 LEU A CA 1
ATOM 1585 C C . LEU A 1 194 ? -13.274 3.215 31.116 1.00 87.12 194 LEU A C 1
ATOM 1587 O O . LEU A 1 194 ? -13.077 3.748 30.025 1.00 87.12 194 LEU A O 1
ATOM 1591 N N . GLU A 1 195 ? -13.817 3.887 32.138 1.00 87.94 195 GLU A N 1
ATOM 1592 C CA . GLU A 1 195 ? -14.161 5.322 32.109 1.00 87.94 195 GLU A CA 1
ATOM 1593 C C . GLU A 1 195 ? -12.902 6.185 31.902 1.00 87.94 195 GLU A C 1
ATOM 1595 O O . GLU A 1 195 ? -12.877 7.089 31.064 1.00 87.94 195 GLU A O 1
ATOM 1600 N N . LYS A 1 196 ? -11.807 5.858 32.598 1.00 90.06 196 LYS A N 1
ATOM 1601 C CA . LYS A 1 196 ? -10.509 6.528 32.436 1.00 90.06 196 LYS A CA 1
ATOM 1602 C C . LYS A 1 196 ? -9.943 6.354 31.023 1.00 90.06 196 LYS A C 1
ATOM 1604 O O . LYS A 1 196 ? -9.470 7.324 30.428 1.00 90.06 196 LYS A O 1
ATOM 1609 N N . GLU A 1 197 ? -10.005 5.143 30.474 1.00 88.50 197 GLU A N 1
ATOM 1610 C CA . GLU A 1 197 ? -9.582 4.850 29.099 1.00 88.50 197 GLU A CA 1
ATOM 1611 C C . GLU A 1 197 ? -10.439 5.587 28.067 1.00 88.50 197 GLU A C 1
ATOM 1613 O O . GLU A 1 197 ? -9.904 6.131 27.099 1.00 88.50 197 GLU A O 1
ATOM 1618 N N . PHE A 1 198 ? -11.749 5.681 28.301 1.00 91.94 198 PHE A N 1
ATOM 1619 C CA . PHE A 1 198 ? -12.657 6.457 27.463 1.00 91.94 198 PHE A CA 1
ATOM 1620 C C . PHE A 1 198 ? -12.277 7.943 27.419 1.00 91.94 198 PHE A C 1
ATOM 1622 O O . PHE A 1 198 ? -12.122 8.493 26.329 1.00 91.94 198 PHE A O 1
ATOM 1629 N N . HIS A 1 199 ? -12.057 8.590 28.567 1.00 91.00 199 HIS A N 1
ATOM 1630 C CA . HIS A 1 199 ? -11.664 10.005 28.600 1.00 91.00 199 HIS A CA 1
ATOM 1631 C C . HIS A 1 199 ? -10.292 10.255 27.963 1.00 91.00 199 HIS A C 1
ATOM 1633 O O . HIS A 1 199 ? -10.084 11.275 27.296 1.00 91.00 199 HIS A O 1
ATOM 1639 N N . ALA A 1 200 ? -9.358 9.312 28.118 1.00 89.56 200 ALA A N 1
ATOM 1640 C CA . ALA A 1 200 ? -8.073 9.363 27.432 1.00 89.56 200 ALA A CA 1
ATOM 1641 C C . ALA A 1 200 ? -8.249 9.275 25.906 1.00 89.56 200 ALA A C 1
ATOM 1643 O O . ALA A 1 200 ? -7.645 10.058 25.170 1.00 89.56 200 ALA A O 1
ATOM 1644 N N . LEU A 1 201 ? -9.107 8.368 25.426 1.00 90.31 201 LEU A N 1
ATOM 1645 C CA . LEU A 1 201 ? -9.446 8.237 24.009 1.00 90.31 201 LEU A CA 1
ATOM 1646 C C . LEU A 1 201 ? -10.163 9.472 23.466 1.00 90.31 201 LEU A C 1
ATOM 1648 O O . LEU A 1 201 ? -9.840 9.910 22.367 1.00 90.31 201 LEU A O 1
ATOM 1652 N N . GLU A 1 202 ? -11.093 10.061 24.214 1.00 91.31 202 GLU A N 1
ATOM 1653 C CA . GLU A 1 202 ? -11.783 11.286 23.806 1.00 91.31 202 GLU A CA 1
ATOM 1654 C C . GLU A 1 202 ? -10.806 12.459 23.684 1.00 91.31 202 GLU A C 1
ATOM 1656 O O . GLU A 1 202 ? -10.795 13.153 22.668 1.00 91.31 202 GLU A O 1
ATOM 1661 N N . SER A 1 203 ? -9.927 12.629 24.675 1.00 87.19 203 SER A N 1
ATOM 1662 C CA . SER A 1 203 ? -8.895 13.670 24.662 1.00 87.19 203 SER A CA 1
ATOM 1663 C C . SER A 1 203 ? -7.932 13.505 23.485 1.00 87.19 203 SER A C 1
ATOM 1665 O O . SER A 1 203 ? -7.534 14.490 22.866 1.00 87.19 203 SER A O 1
ATOM 1667 N N . ARG A 1 204 ? -7.563 12.260 23.153 1.00 86.19 204 ARG A N 1
ATOM 1668 C CA . ARG A 1 204 ? -6.738 11.941 21.977 1.00 86.19 204 ARG A CA 1
ATOM 1669 C C . ARG A 1 204 ? -7.493 12.236 20.685 1.00 86.19 204 ARG A C 1
ATOM 1671 O O . ARG A 1 204 ? -6.976 12.960 19.844 1.00 86.19 204 ARG A O 1
ATOM 1678 N N . PHE A 1 205 ? -8.733 11.761 20.559 1.00 86.00 205 PHE A N 1
ATOM 1679 C CA . PHE A 1 205 ? -9.577 12.010 19.391 1.00 86.00 205 PHE A CA 1
ATOM 1680 C C . PHE A 1 205 ? -9.779 13.507 19.147 1.00 86.00 205 PHE A C 1
ATOM 1682 O O . PHE A 1 205 ? -9.707 13.949 18.008 1.00 86.00 205 PHE A O 1
ATOM 1689 N N . ALA A 1 206 ? -9.986 14.309 20.196 1.00 85.62 206 ALA A N 1
ATOM 1690 C CA . ALA A 1 206 ? -10.154 15.756 20.084 1.00 85.62 206 ALA A CA 1
ATOM 1691 C C . ALA A 1 206 ? -8.929 16.448 19.463 1.00 85.62 206 ALA A C 1
ATOM 1693 O O . ALA A 1 206 ? -9.104 17.381 18.676 1.00 85.62 206 ALA A O 1
ATOM 1694 N N . LYS A 1 207 ? -7.724 15.948 19.761 1.00 85.25 207 LYS A N 1
ATOM 1695 C CA . LYS A 1 207 ? -6.445 16.453 19.243 1.00 85.25 207 LYS A CA 1
ATOM 1696 C C . LYS A 1 207 ? -6.126 15.989 17.819 1.00 85.25 207 LYS A C 1
ATOM 1698 O O . LYS A 1 207 ? -5.278 16.599 17.180 1.00 85.25 207 LYS A O 1
ATOM 1703 N N . LEU A 1 208 ? -6.813 14.965 17.301 1.00 79.31 208 LEU A N 1
ATOM 1704 C CA . LEU A 1 208 ? -6.612 14.516 15.921 1.00 79.31 208 LEU A CA 1
ATOM 1705 C C . LEU A 1 208 ? -7.022 15.611 14.912 1.00 79.31 208 LEU A C 1
ATOM 1707 O O . LEU A 1 208 ? -8.033 16.301 15.125 1.00 79.31 208 LEU A O 1
ATOM 1711 N N . PRO A 1 209 ? -6.300 15.745 13.786 1.00 79.56 209 PRO A N 1
ATOM 1712 C CA . PRO A 1 209 ? -6.711 16.605 12.682 1.00 79.56 209 PRO A CA 1
ATOM 1713 C C . PRO A 1 209 ? -8.017 16.097 12.048 1.00 79.56 209 PRO A C 1
ATOM 1715 O O . PRO A 1 209 ? -8.397 14.930 12.193 1.00 79.56 209 PRO A O 1
ATOM 1718 N N . LEU A 1 210 ? -8.742 16.984 11.361 1.00 68.75 210 LEU A N 1
ATOM 1719 C CA . LEU A 1 210 ? -10.067 16.683 10.806 1.00 68.75 210 LEU A CA 1
ATOM 1720 C C . LEU A 1 210 ? -10.026 15.492 9.836 1.00 68.75 210 LEU A C 1
ATOM 1722 O O . LEU A 1 210 ? -10.896 14.625 9.878 1.00 68.75 210 LEU A O 1
ATOM 1726 N N . GLU A 1 211 ? -8.980 15.410 9.021 1.00 67.50 211 GLU A N 1
ATOM 1727 C CA . GLU A 1 211 ? -8.762 14.352 8.038 1.00 67.50 211 GLU A CA 1
ATOM 1728 C C . GLU A 1 211 ? -8.596 12.974 8.693 1.00 67.50 211 GLU A C 1
ATOM 1730 O O . GLU A 1 211 ? -9.042 11.968 8.142 1.00 67.50 211 GLU A O 1
ATOM 1735 N N . GLU A 1 212 ? -7.979 12.911 9.875 1.00 74.06 212 GLU A N 1
ATOM 1736 C CA . GLU A 1 212 ? -7.817 11.671 10.644 1.00 74.06 212 GLU A CA 1
ATOM 1737 C C . GLU A 1 212 ? -9.096 11.312 11.402 1.00 74.06 212 GLU A C 1
ATOM 1739 O O . GLU A 1 212 ? -9.481 10.141 11.451 1.00 74.06 212 GLU A O 1
ATOM 1744 N N . LYS A 1 213 ? -9.822 12.315 11.914 1.00 80.88 213 LYS A N 1
ATOM 1745 C CA . LYS A 1 213 ? -11.154 12.121 12.509 1.00 80.88 213 LYS A CA 1
ATOM 1746 C C . LYS A 1 213 ? -12.134 11.495 11.518 1.00 80.88 213 LYS A C 1
ATOM 1748 O O . LYS A 1 213 ? -12.957 10.687 11.931 1.00 80.88 213 LYS A O 1
ATOM 1753 N N . MET A 1 214 ? -12.031 11.819 10.227 1.00 74.19 214 MET A N 1
ATOM 1754 C CA . MET A 1 214 ? -12.861 11.220 9.171 1.00 74.19 214 MET A CA 1
ATOM 1755 C C . MET A 1 214 ? -12.526 9.750 8.878 1.00 74.19 214 MET A C 1
ATOM 1757 O O . MET A 1 214 ? -13.362 9.029 8.338 1.00 74.19 214 MET A O 1
ATOM 1761 N N . GLN A 1 215 ? -11.323 9.296 9.229 1.00 75.75 215 GLN A N 1
ATOM 1762 C CA . GLN A 1 215 ? -10.854 7.929 8.975 1.00 75.75 215 GLN A CA 1
ATOM 1763 C C . GLN A 1 215 ? -11.121 6.975 10.143 1.00 75.75 215 GLN A C 1
ATOM 1765 O O . GLN A 1 215 ? -10.879 5.774 10.032 1.00 75.75 215 GLN A O 1
ATOM 1770 N N . THR A 1 216 ? -11.616 7.483 11.271 1.00 81.00 216 THR A N 1
ATOM 1771 C CA . THR A 1 216 ? -11.854 6.684 12.470 1.00 81.00 216 THR A CA 1
ATOM 1772 C C . THR A 1 216 ? -13.172 7.044 13.142 1.00 81.00 216 THR A C 1
ATOM 1774 O O . THR A 1 216 ? -13.847 8.004 12.780 1.00 81.00 216 THR A O 1
ATOM 1777 N N . LYS A 1 217 ? -13.585 6.240 14.121 1.00 86.06 217 LYS A N 1
ATOM 1778 C CA . LYS A 1 217 ? -14.811 6.490 14.881 1.00 86.06 217 LYS A CA 1
ATOM 1779 C C . LYS A 1 217 ? -14.475 7.187 16.187 1.00 86.06 217 LYS A C 1
ATOM 1781 O O . LYS A 1 217 ? -13.531 6.795 16.870 1.00 86.06 217 LYS A O 1
ATOM 1786 N N . ARG A 1 218 ? -15.289 8.181 16.548 1.00 86.62 218 ARG A N 1
ATOM 1787 C CA . ARG A 1 218 ? -15.277 8.786 17.884 1.00 86.62 218 ARG A CA 1
ATOM 1788 C C . ARG A 1 218 ? -15.566 7.692 18.925 1.00 86.62 218 ARG A C 1
ATOM 1790 O O . ARG A 1 218 ? -16.443 6.855 18.676 1.00 86.62 218 ARG A O 1
ATOM 1797 N N . PRO A 1 219 ? -14.863 7.665 20.070 1.00 88.94 219 PRO A N 1
ATOM 1798 C CA . PRO A 1 219 ? -15.164 6.685 21.097 1.00 88.94 219 PRO A CA 1
ATOM 1799 C C . PRO A 1 219 ? -16.535 6.987 21.706 1.00 88.94 219 PRO A C 1
ATOM 1801 O O . PRO A 1 219 ? -16.943 8.144 21.803 1.00 88.94 219 PRO A O 1
ATOM 1804 N N . SER A 1 220 ? -17.254 5.943 22.109 1.00 87.50 220 SER A N 1
ATOM 1805 C CA . SER A 1 220 ? -18.520 6.054 22.834 1.00 87.50 220 SER A CA 1
ATOM 1806 C C . SER A 1 220 ? -18.437 5.274 24.139 1.00 87.50 220 SER A C 1
ATOM 1808 O O . SER A 1 220 ? -17.810 4.211 24.190 1.00 87.50 220 SER A O 1
ATOM 1810 N N . PHE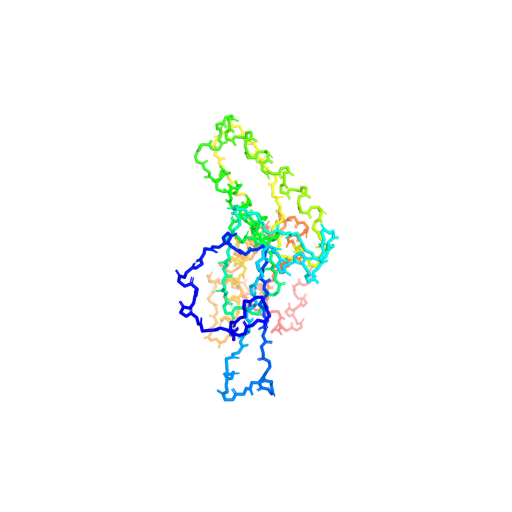 A 1 221 ? -19.063 5.797 25.190 1.00 87.00 221 PHE A N 1
ATOM 1811 C CA . PHE A 1 221 ? -19.163 5.142 26.491 1.00 87.00 221 PHE A CA 1
ATOM 1812 C C . PHE A 1 221 ? -20.609 4.663 26.700 1.00 87.00 221 PHE A C 1
ATOM 1814 O O . PHE A 1 221 ? -21.497 5.490 26.892 1.00 87.00 221 PHE A O 1
ATOM 1821 N N . PRO A 1 222 ? -20.895 3.349 26.599 1.00 84.44 222 PRO A N 1
ATOM 1822 C CA . PRO A 1 222 ? -22.267 2.832 26.573 1.00 84.44 222 PRO A CA 1
ATOM 1823 C C . PRO A 1 222 ? -22.884 2.610 27.966 1.00 84.44 222 PRO A C 1
ATOM 1825 O O . PRO A 1 222 ? -23.947 1.992 28.067 1.00 84.44 222 PRO A O 1
ATOM 1828 N N . PHE A 1 223 ? -22.234 3.078 29.034 1.00 84.44 223 PHE A N 1
ATOM 1829 C CA . PHE A 1 223 ? -22.676 2.890 30.414 1.00 84.44 223 PHE A CA 1
ATOM 1830 C C . PHE A 1 223 ? -23.062 4.224 31.054 1.00 84.44 223 PHE A C 1
ATOM 1832 O O . PHE A 1 223 ? -22.368 5.225 30.913 1.00 84.44 223 PHE A O 1
ATOM 1839 N N . ALA A 1 224 ? -24.160 4.214 31.793 1.00 81.94 224 ALA A N 1
ATOM 1840 C CA . ALA A 1 224 ? -24.557 5.261 32.710 1.00 81.94 224 ALA A CA 1
ATOM 1841 C C . ALA A 1 224 ? -23.962 5.014 34.093 1.00 81.94 224 ALA A C 1
ATOM 1843 O O . ALA A 1 224 ? -23.942 3.882 34.579 1.00 81.94 224 ALA A O 1
ATOM 1844 N N . LYS A 1 225 ? -23.525 6.096 34.732 1.00 83.88 225 LYS A N 1
ATOM 1845 C CA . LYS A 1 225 ? -23.076 6.122 36.120 1.00 83.88 225 LYS A CA 1
ATOM 1846 C C . LYS A 1 225 ? -24.247 6.557 36.998 1.00 83.88 225 LYS A C 1
ATOM 1848 O O . LYS A 1 225 ? -24.723 7.680 36.865 1.00 83.88 225 LYS A O 1
ATOM 1853 N N . LEU A 1 226 ? -24.716 5.665 37.863 1.00 80.62 226 LEU A N 1
ATOM 1854 C CA . LEU A 1 226 ? -25.842 5.888 38.768 1.00 80.62 226 LEU A CA 1
ATOM 1855 C C . LEU A 1 226 ? -25.335 5.973 40.209 1.00 80.62 226 LEU A C 1
ATOM 1857 O O . LEU A 1 226 ? -24.573 5.116 40.662 1.00 80.62 226 LEU A O 1
ATOM 1861 N N . ASN A 1 227 ? -25.785 6.991 40.939 1.00 79.19 227 ASN A N 1
ATOM 1862 C CA . ASN A 1 227 ? -25.519 7.129 42.368 1.00 79.19 227 ASN A CA 1
ATOM 1863 C C . ASN A 1 227 ? -26.702 6.525 43.137 1.00 79.19 227 ASN A C 1
ATOM 1865 O O . ASN A 1 227 ? -27.731 7.177 43.298 1.00 79.19 227 ASN A O 1
ATOM 1869 N N . GLN A 1 228 ? -26.581 5.271 43.581 1.00 73.12 228 GLN A N 1
ATOM 1870 C CA . GLN A 1 228 ? -27.579 4.634 44.445 1.00 73.12 228 GLN A CA 1
ATOM 1871 C C . GLN A 1 228 ? -27.061 4.653 45.889 1.00 73.12 228 GLN A C 1
ATOM 1873 O O . GLN A 1 228 ? -26.256 3.817 46.301 1.00 73.12 228 GLN A O 1
ATOM 1878 N N . GLY A 1 229 ? -27.488 5.656 46.662 1.00 73.38 229 GLY A N 1
ATOM 1879 C CA . GLY A 1 229 ? -27.020 5.861 48.037 1.00 73.38 229 GLY A CA 1
ATOM 1880 C C . GLY A 1 229 ? -25.532 6.233 48.103 1.00 73.38 229 GLY A C 1
ATOM 1881 O O . GLY A 1 229 ? -25.099 7.162 47.428 1.00 73.38 229 GLY A O 1
ATOM 1882 N N . ASN A 1 230 ? -24.750 5.503 48.912 1.00 74.25 230 ASN A N 1
ATOM 1883 C CA . ASN A 1 230 ? -23.305 5.722 49.095 1.00 74.25 230 ASN A CA 1
ATOM 1884 C C . ASN A 1 230 ? -22.430 4.940 48.086 1.00 74.25 230 ASN A C 1
ATOM 1886 O O . ASN A 1 230 ? -21.209 4.884 48.246 1.00 74.25 230 ASN A O 1
ATOM 1890 N N . GLN A 1 231 ? -23.038 4.297 47.080 1.00 68.81 231 GLN A N 1
ATOM 1891 C CA . GLN A 1 231 ? -22.356 3.431 46.118 1.00 68.81 231 GLN A CA 1
ATOM 1892 C C . GLN A 1 231 ? -22.637 3.862 44.670 1.00 68.81 231 GLN A C 1
ATOM 1894 O O . GLN A 1 231 ? -23.763 4.183 44.291 1.00 68.81 231 GLN A O 1
ATOM 1899 N N . VAL A 1 232 ? -21.584 3.849 43.848 1.00 76.44 232 VAL A N 1
ATOM 1900 C CA . VAL A 1 232 ? -21.660 4.136 42.410 1.00 76.44 232 VAL A CA 1
ATOM 1901 C C . VAL A 1 232 ? -21.858 2.831 41.650 1.00 76.44 232 VAL A C 1
ATOM 1903 O O . VAL A 1 232 ? -21.054 1.904 41.782 1.00 76.44 232 VAL A O 1
ATOM 1906 N N . ILE A 1 233 ? -22.907 2.758 40.839 1.00 78.50 233 ILE A N 1
ATOM 1907 C CA . ILE A 1 233 ? -23.230 1.587 40.021 1.00 78.50 233 ILE A CA 1
ATOM 1908 C C . ILE A 1 233 ? -23.194 2.002 38.555 1.00 78.50 233 ILE A C 1
ATOM 1910 O O . ILE A 1 233 ? -23.672 3.076 38.194 1.00 78.50 233 ILE A O 1
ATOM 1914 N N . TYR A 1 234 ? -22.625 1.152 37.704 1.00 78.88 234 TYR A N 1
ATOM 1915 C CA . TYR A 1 234 ? -22.646 1.359 36.262 1.00 78.88 234 TYR A CA 1
ATOM 1916 C C . TYR A 1 234 ? -23.666 0.425 35.620 1.00 78.88 234 TYR A C 1
ATOM 1918 O O . TYR A 1 234 ? -23.653 -0.780 35.870 1.00 78.88 234 TYR A O 1
ATOM 1926 N N . LYS A 1 235 ? -24.532 0.975 34.769 1.00 77.69 235 LYS A N 1
ATOM 1927 C CA . LYS A 1 235 ? -25.562 0.223 34.040 1.00 77.69 235 LYS A CA 1
ATOM 1928 C C . LYS A 1 235 ? -25.508 0.585 32.564 1.00 77.69 235 LYS A C 1
ATOM 1930 O O . LYS A 1 235 ? -25.215 1.729 32.233 1.00 77.69 235 LYS A O 1
ATOM 1935 N N . LYS A 1 236 ? -25.741 -0.360 31.649 1.00 79.12 236 LYS A N 1
ATOM 1936 C CA . LYS A 1 236 ? -25.780 -0.020 30.216 1.00 79.12 236 LYS A CA 1
ATOM 1937 C C . LYS A 1 236 ? -26.918 0.958 29.962 1.00 79.12 236 LYS A C 1
ATOM 1939 O O . LYS A 1 236 ? -28.004 0.790 30.505 1.00 79.12 236 LYS A O 1
ATOM 1944 N N . LEU A 1 237 ? -26.687 1.923 29.075 1.00 78.81 237 LEU A N 1
ATOM 1945 C CA . LEU A 1 237 ? -27.707 2.902 28.685 1.00 78.81 237 LEU A CA 1
ATOM 1946 C C . LEU A 1 237 ? -28.985 2.232 28.147 1.00 78.81 237 LEU A C 1
ATOM 1948 O O . LEU A 1 237 ? -30.081 2.735 28.373 1.00 78.81 237 LEU A O 1
ATOM 1952 N N . ALA A 1 238 ? -28.844 1.086 27.472 1.00 79.81 238 ALA A N 1
ATOM 1953 C CA . ALA A 1 238 ? -29.962 0.301 26.948 1.00 79.81 238 ALA A CA 1
ATOM 1954 C C . ALA A 1 238 ? -30.811 -0.377 28.040 1.00 79.81 238 ALA A C 1
ATOM 1956 O O . ALA A 1 238 ? -31.991 -0.620 27.814 1.00 79.81 238 ALA A O 1
ATOM 1957 N N . ASP A 1 239 ? -30.229 -0.643 29.212 1.00 79.44 239 ASP A N 1
ATOM 1958 C CA . ASP A 1 239 ? -30.876 -1.386 30.299 1.00 79.44 239 ASP A CA 1
ATOM 1959 C C . ASP A 1 239 ? -31.474 -0.448 31.368 1.00 79.44 239 ASP A C 1
ATOM 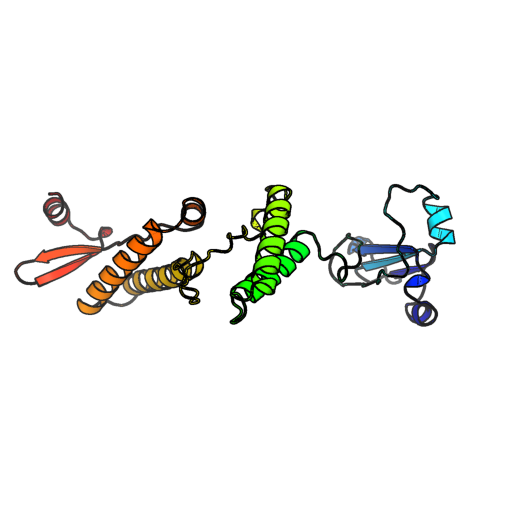1961 O O . ASP A 1 239 ? -32.015 -0.912 32.374 1.00 79.44 239 ASP A O 1
ATOM 1965 N N . LEU A 1 240 ? -31.355 0.875 31.191 1.00 80.19 240 LEU A N 1
ATOM 1966 C CA . LEU A 1 240 ? -31.894 1.871 32.119 1.00 80.19 240 LEU A CA 1
ATOM 1967 C C . LEU A 1 240 ? -33.426 1.882 32.115 1.00 80.19 240 LEU A C 1
ATOM 1969 O O . LEU A 1 240 ? -34.047 1.898 31.048 1.00 80.19 240 LEU A O 1
ATOM 1973 N N . THR A 1 241 ? -34.029 1.971 33.301 1.00 83.12 241 THR A N 1
ATOM 1974 C CA . THR A 1 241 ? -35.470 2.221 33.436 1.00 83.12 241 THR A CA 1
ATOM 1975 C C . THR A 1 241 ? -35.804 3.683 33.131 1.00 83.12 241 THR A C 1
ATOM 1977 O O . THR A 1 241 ? -34.930 4.554 33.108 1.00 83.12 241 THR A O 1
ATOM 1980 N N . GLU A 1 242 ? -37.081 3.980 32.888 1.00 80.81 242 GLU A N 1
ATOM 1981 C CA . GLU A 1 242 ? -37.530 5.348 32.600 1.00 80.81 242 GLU A CA 1
ATOM 1982 C C . GLU A 1 242 ? -37.329 6.295 33.799 1.00 80.81 242 GLU A C 1
ATOM 1984 O O . GLU A 1 242 ? -37.051 7.480 33.614 1.00 80.81 242 GLU A O 1
ATOM 1989 N N . GLU A 1 243 ? -37.396 5.783 35.030 1.00 79.06 243 GLU A N 1
ATOM 1990 C CA . GLU A 1 243 ? -37.087 6.535 36.251 1.00 79.06 243 GLU A CA 1
ATOM 1991 C C . GLU A 1 243 ? -35.588 6.842 36.361 1.00 79.06 243 GLU A C 1
ATOM 1993 O O . GLU A 1 243 ? -35.206 7.978 36.647 1.00 79.06 243 GLU A O 1
ATOM 1998 N N . GLU A 1 244 ? -34.732 5.854 36.076 1.00 78.62 244 GLU A N 1
ATOM 1999 C CA . GLU A 1 244 ? -33.276 6.024 36.082 1.00 78.62 244 GLU A CA 1
ATOM 2000 C C . GLU A 1 244 ? -32.843 7.046 35.020 1.00 78.62 244 GLU A C 1
ATOM 2002 O O . GLU A 1 244 ? -32.057 7.943 35.324 1.00 78.62 244 GLU A O 1
ATOM 2007 N N . LYS A 1 245 ? -33.415 6.995 33.808 1.00 76.50 245 LYS A N 1
ATOM 2008 C CA . LYS A 1 245 ? -33.157 7.993 32.753 1.00 76.50 245 LYS A CA 1
ATOM 2009 C C . LYS A 1 245 ? -33.558 9.404 33.181 1.00 76.50 245 LYS A C 1
ATOM 2011 O O . LYS A 1 245 ? -32.781 10.334 32.981 1.00 76.50 245 LYS A O 1
ATOM 2016 N N . LYS A 1 246 ? -34.734 9.575 33.802 1.00 77.62 246 LYS A N 1
ATOM 2017 C CA . LYS A 1 246 ? -35.195 10.882 34.310 1.00 77.62 246 LYS A CA 1
ATOM 2018 C C . LYS A 1 246 ? -34.274 11.447 35.390 1.00 77.62 246 LYS A C 1
ATOM 2020 O O . LYS A 1 246 ? -34.092 12.654 35.435 1.00 77.62 246 LYS A O 1
ATOM 2025 N N . SER A 1 247 ? -33.659 10.595 36.212 1.00 73.50 247 SER A N 1
ATOM 2026 C CA . SER A 1 247 ? -32.698 11.030 37.237 1.00 73.50 247 SER A CA 1
ATOM 2027 C C . SER A 1 247 ? -31.341 11.493 36.681 1.00 73.50 247 SER A C 1
ATOM 2029 O O . SER A 1 247 ? -30.575 12.128 37.401 1.00 73.50 247 SER A O 1
ATOM 2031 N N . MET A 1 248 ? -31.038 11.188 35.412 1.00 67.69 248 MET A N 1
ATOM 2032 C CA . MET A 1 248 ? -29.791 11.578 34.738 1.00 67.69 248 MET A CA 1
ATOM 2033 C C . MET A 1 248 ? -29.908 12.866 33.914 1.00 67.69 248 MET A C 1
ATOM 2035 O O . MET A 1 248 ? -28.886 13.436 33.537 1.00 67.69 248 MET A O 1
ATOM 2039 N N . VAL A 1 249 ? -31.131 13.300 33.599 1.00 56.38 249 VAL A N 1
ATOM 2040 C CA . VAL A 1 249 ? -31.393 14.548 32.875 1.00 56.38 249 VAL A CA 1
ATOM 2041 C C . VAL A 1 249 ? -31.507 15.676 33.903 1.00 56.38 249 VAL A C 1
ATOM 2043 O O . VAL A 1 249 ? -32.593 15.958 34.403 1.00 56.38 249 VAL A O 1
ATOM 2046 N N . CYS A 1 250 ? -30.365 16.282 34.227 1.00 41.34 250 CYS A N 1
ATOM 2047 C CA . CYS A 1 250 ? -30.269 17.618 34.820 1.00 41.34 250 CYS A CA 1
ATOM 2048 C C . CYS A 1 250 ? -29.723 18.583 33.769 1.00 41.34 250 CYS A C 1
ATOM 2050 O O . CYS A 1 250 ? -28.727 18.212 33.106 1.00 41.34 250 CYS A O 1
#

Radius of gyration: 30.1 Å; chains: 1; bounding box: 60×53×87 Å

Secondary structure (DSSP, 8-state):
-EEETTEEE-GGGGGG--GGG-SEEEEEEPPGGG--SS---SEEEEEE-HHHHHHHH-TT-SS-PPPPTT------SS-----S-TTTS--HHHHHHHHHHHHHHHHTSTTTTSHHHHHHHHHHHHHHHHHHHHS-HHHHTTSPPPPP----TTS-------HHHHHHHHHHHHHHHHHHHHS----HHHHHHHHHHHHHHHHHHHHS-HHHHTTSPPP---EEEEEETTEEEEEEGGG--HHHHHHH--

Foldseek 3Di:
DEAELNHDDDPVVCVVDDQQQFQDKWKAADDCVRADPVRRDGMYMYTYGPVSCCVVQNPDRPPDGGDDPVAGDDDDPDRDDDDGRCVVCVDLLVVLVVLLVVLVCLLPDLCVPPPVSVVVNQVSLVVSQVSLVPDDPVCNVSHDNRDDRDDDPPSDDDDLCALVNLVVLLVVLVVLVVVCVPDDDDDPVSLVVSVVSLVVSQVSLVPYDPVSVVVDDRDDDQWDWDDDDPDTDIDGPVPDDPVRVVVPPD

pLDDT: mean 75.63, std 14.41, range [32.03, 93.69]